Protein AF-A0A3D3AQX7-F1 (afdb_monomer)

Nearest PDB structures (foldseek):
  4p78-assembly1_B  TM=7.440E-01  e=4.561E-02  Yersinia pestis
  4ob4-assembly1_A  TM=7.312E-01  e=2.621E-01  Streptomyces coelicolor A3(2)
  6hu8-assembly1_A  TM=7.942E-01  e=5.456E-01  Streptococcus vestibularis F0396

Solvent-accessible surface area (backbone atoms only — not comparable to full-atom values): 10129 Å² total; per-residue (Å²): 42,50,42,46,28,42,57,46,77,55,93,86,46,35,35,36,35,36,75,62,41,89,89,44,59,45,56,23,89,79,57,38,68,70,52,28,52,52,40,48,41,50,47,51,43,51,58,72,67,61,60,97,44,96,83,70,70,75,67,72,65,71,93,72,76,96,50,77,51,55,43,80,41,68,44,54,56,37,44,41,47,10,49,50,54,46,46,57,35,53,80,67,73,46,52,68,61,55,50,13,52,75,61,68,45,95,46,55,65,73,40,53,32,47,58,32,42,95,62,33,73,79,48,74,68,52,50,52,42,46,36,73,78,34,76,82,62,61,72,57,55,34,70,53,68,76,95,53,69,72,58,55,53,52,56,44,50,52,48,55,52,50,52,54,52,53,54,52,52,55,56,61,66,72,75,116

Sequence (176 aa):
MHYHFRVYKDNDELWAECIELEGCQTQSQNNTFEDLYKNMKEVLNLYLNEPADSHIVFPKPDVISNDENIVEVEVEPKIAFAYLLRVFRLNRNLTQKEMAMKLGFKNLWSYQKLEKPEQSNPTLQTLSKINSVFPDFDIREIFQSSGKFNIQFMQFYDKILLKNFLGKKMKEFAHE

Secondary structure (DSSP, 8-state):
-EEEEEEEEETTEEEEEESSSTT-EEE-SSS-HHHHHHHHHHHHHHHHH--SSTT--PPPPP-----TTEEEEEPPHHHHHHHHHHHHHHHTT--HHHHHHHTT-SSHHHHHGGG-TTT----HHHHHHHHHH-TT--THHHHPPPTTHHHHHHHHHHHHHHHHHHHHHHHHHT--

Radius of gyration: 20.64 Å; Cα contacts (8 Å, |Δi|>4): 212; chains: 1; bounding box: 52×27×66 Å

Mean predicted aligned error: 8.4 Å

Foldseek 3Di:
DWWKWFWDDDPLWTWIATPQDPPLIDTAPVSDVVSRLVSSQVSVQVPLQDDPDLLDQTDDHDDDDPDLRMAIHAHQLLSVQLNLLSVVCVVVVHDLVRVCVQLVHPDSVVSVLCNRSVNNDDDPSSVVSSCVVCVVDDSVSSVDDPPCNPPSVVVSNVVVVVVVVVVVVVVVVVVD

Structure (mmCIF, N/CA/C/O backbone):
data_AF-A0A3D3AQX7-F1
#
_entry.id   AF-A0A3D3AQX7-F1
#
loop_
_atom_site.group_PDB
_atom_site.id
_atom_site.type_symbol
_atom_site.label_atom_id
_atom_site.label_alt_id
_atom_site.label_comp_id
_atom_site.label_asym_id
_atom_site.label_entity_id
_atom_site.label_seq_id
_atom_site.pdbx_PDB_ins_code
_atom_site.Cartn_x
_atom_site.Cartn_y
_atom_site.Cartn_z
_atom_site.occupancy
_atom_site.B_iso_or_equiv
_atom_site.auth_seq_id
_atom_site.auth_comp_id
_atom_site.auth_asym_id
_atom_site.auth_atom_id
_atom_site.pdbx_PDB_model_num
ATOM 1 N N . MET A 1 1 ? 2.257 -6.400 0.477 1.00 87.44 1 MET A N 1
ATOM 2 C CA . MET A 1 1 ? 1.315 -6.131 -0.632 1.00 87.44 1 MET A CA 1
ATOM 3 C C . MET A 1 1 ? 2.128 -5.676 -1.822 1.00 87.44 1 MET A C 1
ATOM 5 O O . MET A 1 1 ? 2.897 -4.735 -1.666 1.00 87.44 1 MET A O 1
ATOM 9 N N . HIS A 1 2 ? 1.990 -6.354 -2.959 1.00 88.94 2 HIS A N 1
ATOM 10 C CA . HIS A 1 2 ? 2.768 -6.079 -4.166 1.00 88.94 2 HIS A CA 1
ATOM 11 C C . HIS A 1 2 ? 1.816 -5.944 -5.343 1.00 88.94 2 HIS A C 1
ATOM 13 O O . HIS A 1 2 ? 0.990 -6.829 -5.525 1.00 88.94 2 HIS A O 1
ATOM 19 N N . TYR A 1 3 ? 1.920 -4.847 -6.085 1.00 92.00 3 TYR A N 1
ATOM 20 C CA . TYR A 1 3 ? 1.225 -4.671 -7.360 1.00 92.00 3 TYR A CA 1
ATOM 21 C C . TYR A 1 3 ? 2.159 -5.026 -8.504 1.00 92.00 3 TYR A C 1
ATOM 23 O O . TYR A 1 3 ? 3.381 -4.998 -8.342 1.00 92.00 3 TYR A O 1
ATOM 31 N N . HIS A 1 4 ? 1.592 -5.352 -9.656 1.00 92.31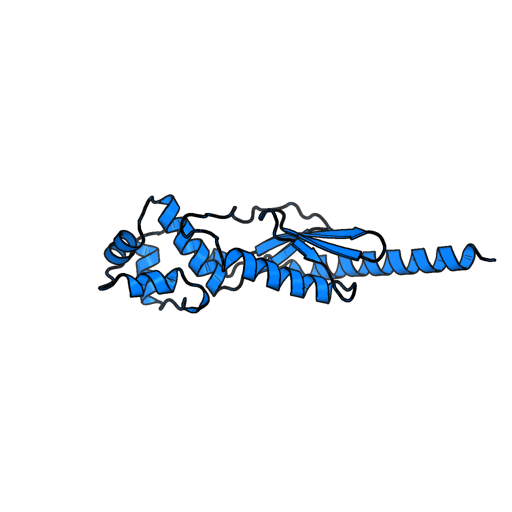 4 HIS A N 1
ATOM 32 C CA . HIS A 1 4 ? 2.369 -5.827 -10.782 1.00 92.31 4 HIS A CA 1
ATOM 33 C C . HIS A 1 4 ? 2.419 -4.759 -11.861 1.00 92.31 4 HIS A C 1
ATOM 35 O O . HIS A 1 4 ? 1.397 -4.265 -12.331 1.00 92.31 4 HIS A O 1
ATOM 41 N N . PHE A 1 5 ? 3.630 -4.418 -12.273 1.00 93.44 5 PHE A N 1
ATOM 42 C CA . PHE A 1 5 ? 3.867 -3.514 -13.380 1.00 93.44 5 PHE A CA 1
ATOM 43 C C . PHE A 1 5 ? 4.340 -4.302 -14.584 1.00 93.44 5 PHE A C 1
ATOM 45 O O . PHE A 1 5 ? 5.285 -5.086 -14.485 1.00 93.44 5 PHE A O 1
ATOM 52 N N . ARG A 1 6 ? 3.715 -4.070 -15.736 1.00 92.25 6 ARG A N 1
ATOM 53 C CA . ARG A 1 6 ? 4.264 -4.529 -17.007 1.00 92.25 6 ARG A CA 1
ATOM 54 C C . ARG A 1 6 ? 5.226 -3.477 -17.531 1.00 92.25 6 ARG A C 1
ATOM 56 O O . ARG A 1 6 ? 4.874 -2.304 -17.617 1.00 92.25 6 ARG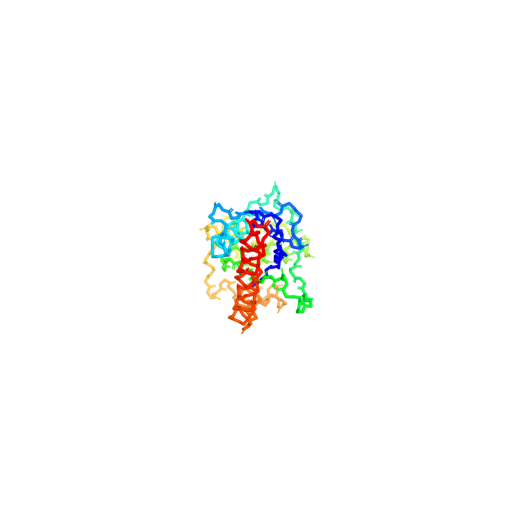 A O 1
ATOM 63 N N . VAL A 1 7 ? 6.428 -3.912 -17.884 1.00 92.62 7 VAL A N 1
ATOM 64 C CA . VAL A 1 7 ? 7.485 -3.048 -18.404 1.00 92.62 7 VAL A CA 1
ATOM 65 C C . VAL A 1 7 ? 7.543 -3.142 -19.920 1.00 92.62 7 VAL A C 1
ATOM 67 O O . VAL A 1 7 ? 7.534 -4.228 -20.501 1.00 92.62 7 VAL A O 1
ATOM 70 N N . TYR A 1 8 ? 7.669 -1.983 -20.551 1.00 91.69 8 TYR A N 1
ATOM 71 C CA . TYR A 1 8 ? 7.747 -1.817 -21.988 1.00 91.69 8 TYR A CA 1
ATOM 72 C C . TYR A 1 8 ? 9.024 -1.080 -22.370 1.00 91.69 8 TYR A C 1
ATOM 74 O O . TYR A 1 8 ? 9.461 -0.141 -21.703 1.00 91.69 8 TYR A O 1
ATOM 82 N N . LYS A 1 9 ? 9.612 -1.505 -23.488 1.00 87.44 9 LYS A N 1
ATOM 83 C CA . LYS A 1 9 ? 10.735 -0.829 -24.128 1.00 87.44 9 LYS A CA 1
ATOM 84 C C . LYS A 1 9 ? 10.338 -0.530 -25.567 1.00 87.44 9 LYS A C 1
ATOM 86 O O . LYS A 1 9 ? 10.274 -1.457 -26.373 1.00 87.44 9 LYS A O 1
ATOM 91 N N . ASP A 1 10 ? 10.068 0.737 -25.861 1.00 86.12 10 ASP A N 1
ATOM 92 C CA . ASP A 1 10 ? 9.773 1.211 -27.213 1.00 86.12 10 ASP A CA 1
ATOM 93 C C . ASP A 1 10 ? 10.837 2.231 -27.623 1.00 86.12 10 ASP A C 1
ATOM 95 O O . ASP A 1 10 ? 11.043 3.235 -26.947 1.00 86.12 10 ASP A O 1
ATOM 99 N N . ASN A 1 11 ? 11.573 1.944 -28.698 1.00 84.12 11 ASN A N 1
ATOM 100 C CA . ASN A 1 11 ? 12.744 2.720 -29.115 1.00 84.12 11 ASN A CA 1
ATOM 101 C C . ASN A 1 11 ? 13.703 3.009 -27.934 1.00 84.12 11 ASN A C 1
ATOM 103 O O . ASN A 1 11 ? 14.213 2.092 -27.280 1.00 84.12 11 ASN A O 1
ATOM 107 N N . ASP A 1 12 ? 13.928 4.293 -27.647 1.00 79.75 12 ASP A N 1
ATOM 108 C CA . ASP A 1 12 ? 14.752 4.795 -26.552 1.00 79.75 12 ASP A CA 1
ATOM 109 C C . ASP A 1 12 ? 13.946 5.124 -25.286 1.00 79.75 12 ASP A C 1
ATOM 111 O O . ASP A 1 12 ? 14.522 5.625 -24.329 1.00 79.75 12 ASP A O 1
ATOM 115 N N . GLU A 1 13 ? 12.669 4.754 -25.201 1.00 89.12 13 GLU A N 1
ATOM 116 C CA . GLU A 1 13 ? 11.813 5.002 -24.037 1.00 89.12 13 GLU A CA 1
ATOM 117 C C . GLU A 1 13 ? 11.562 3.713 -23.251 1.00 89.12 13 GLU A C 1
ATOM 119 O O . GLU A 1 13 ? 11.284 2.650 -23.809 1.00 89.12 13 GLU A O 1
ATOM 124 N N . LEU A 1 14 ? 11.711 3.801 -21.932 1.00 92.81 14 LEU A N 1
ATOM 125 C CA . LEU A 1 14 ? 11.476 2.710 -20.994 1.00 92.81 14 LEU A CA 1
ATOM 126 C C . LEU A 1 14 ? 10.355 3.144 -20.052 1.00 92.81 14 LEU A C 1
ATOM 128 O O . LEU A 1 14 ? 10.520 4.117 -19.317 1.00 92.81 14 LEU A O 1
ATOM 132 N N . TRP A 1 15 ? 9.231 2.437 -20.075 1.00 95.69 15 TRP A N 1
ATOM 133 C CA . TRP A 1 15 ? 8.038 2.804 -19.314 1.00 95.69 15 TRP A CA 1
ATOM 134 C C . TRP A 1 15 ? 7.319 1.580 -18.760 1.00 95.69 15 TRP A C 1
ATOM 136 O O . TRP A 1 15 ? 7.637 0.443 -19.113 1.00 95.69 15 TRP A O 1
ATOM 146 N N . ALA A 1 16 ? 6.396 1.807 -17.834 1.00 96.00 16 ALA A N 1
ATOM 147 C CA . ALA A 1 16 ? 5.634 0.750 -17.200 1.00 96.00 16 ALA A CA 1
ATOM 148 C C . ALA A 1 16 ? 4.232 1.212 -16.808 1.00 96.00 16 ALA A C 1
ATOM 150 O O . ALA A 1 16 ? 4.019 2.378 -16.474 1.00 96.00 16 ALA A O 1
ATOM 151 N N . GLU A 1 17 ? 3.299 0.268 -16.783 1.00 96.31 17 GLU A N 1
ATOM 152 C CA . GLU A 1 17 ? 1.940 0.467 -16.277 1.00 96.31 17 GLU A CA 1
ATOM 153 C C . GLU A 1 17 ? 1.588 -0.619 -15.261 1.00 96.31 17 GLU A C 1
ATOM 155 O O . GLU A 1 17 ? 2.003 -1.775 -15.401 1.00 96.31 17 GLU A O 1
ATOM 160 N N . CYS A 1 18 ? 0.831 -0.246 -14.233 1.00 94.81 18 CYS A N 1
ATOM 161 C CA . CYS A 1 18 ? 0.268 -1.189 -13.283 1.00 94.81 18 CYS A CA 1
ATOM 162 C C . CYS A 1 18 ? -0.863 -1.968 -13.955 1.00 94.81 18 CYS A C 1
ATOM 164 O O . CYS A 1 18 ? -1.772 -1.384 -14.541 1.00 94.81 18 CYS A O 1
ATOM 166 N N . ILE A 1 19 ? -0.818 -3.291 -13.841 1.00 92.88 19 ILE A N 1
ATOM 167 C CA . ILE A 1 19 ? -1.790 -4.188 -14.466 1.00 92.88 19 ILE A CA 1
ATOM 168 C C . ILE A 1 19 ? -3.158 -4.053 -13.793 1.00 92.88 19 ILE A C 1
ATOM 170 O O . ILE A 1 19 ? -4.188 -4.151 -14.457 1.00 92.88 19 ILE A O 1
ATOM 174 N N . GLU A 1 20 ? -3.176 -3.830 -12.480 1.00 92.31 20 GLU A N 1
ATOM 175 C CA . GLU A 1 20 ? -4.409 -3.799 -11.692 1.00 92.31 20 GLU A CA 1
ATOM 176 C C . GLU A 1 20 ? -4.992 -2.395 -11.508 1.00 92.31 20 GLU A C 1
ATOM 178 O O . GLU A 1 20 ? -6.163 -2.264 -11.151 1.00 92.31 20 GLU A O 1
ATOM 183 N N . LEU A 1 21 ? -4.197 -1.344 -11.725 1.00 92.25 21 LEU A N 1
ATOM 184 C CA . LEU A 1 21 ? -4.581 0.041 -11.449 1.00 92.25 21 LEU A CA 1
ATOM 185 C C . LEU A 1 21 ? -4.571 0.868 -12.736 1.00 92.25 21 LEU A C 1
ATOM 187 O O . LEU A 1 21 ? -3.536 1.391 -13.150 1.00 92.25 21 LEU A O 1
ATOM 191 N N . GLU A 1 22 ? -5.745 1.019 -13.351 1.00 90.81 22 GLU A N 1
ATOM 192 C CA . GLU A 1 22 ? -5.915 1.809 -14.574 1.00 90.81 22 GLU A CA 1
ATOM 193 C C . GLU A 1 22 ? -5.395 3.247 -14.394 1.00 90.81 22 GLU A C 1
ATOM 195 O O . GLU A 1 22 ? -5.747 3.954 -13.446 1.00 90.81 22 GLU A O 1
ATOM 200 N N . GLY A 1 23 ? -4.530 3.689 -15.309 1.00 91.94 23 GLY A N 1
ATOM 201 C CA . GLY A 1 23 ? -3.913 5.018 -15.267 1.00 91.94 23 GLY A CA 1
ATOM 202 C C . GLY A 1 23 ? -2.721 5.151 -14.310 1.00 91.94 23 GLY A C 1
ATOM 203 O O . GLY A 1 23 ? -2.094 6.210 -14.281 1.00 91.94 23 GLY A O 1
ATOM 204 N N . CYS A 1 24 ? -2.357 4.107 -13.559 1.00 95.06 24 CYS A N 1
ATOM 205 C CA . CYS A 1 24 ? -1.125 4.078 -12.774 1.00 95.06 24 CYS A CA 1
ATOM 206 C C . CYS A 1 24 ? 0.052 3.679 -13.680 1.00 95.06 24 CYS A C 1
ATOM 208 O O . CYS A 1 24 ? 0.387 2.505 -13.822 1.00 95.06 24 CYS A O 1
ATOM 210 N N . GLN A 1 25 ? 0.662 4.667 -14.332 1.00 97.00 25 GLN A N 1
ATOM 211 C CA . GLN A 1 25 ? 1.744 4.474 -15.299 1.00 97.00 25 GLN A CA 1
ATOM 212 C C . GLN A 1 25 ? 2.881 5.464 -15.072 1.00 97.00 25 GLN A C 1
ATOM 214 O O . GLN A 1 25 ? 2.685 6.549 -14.524 1.00 97.00 25 GLN A O 1
ATOM 219 N N . THR A 1 26 ? 4.080 5.094 -15.501 1.00 97.38 26 THR A N 1
ATOM 220 C CA . THR A 1 26 ? 5.271 5.926 -15.350 1.00 97.38 26 THR A CA 1
ATOM 221 C C . THR A 1 26 ? 6.339 5.572 -16.375 1.00 97.38 26 THR A C 1
ATOM 223 O O . THR A 1 26 ? 6.266 4.543 -17.043 1.00 97.38 26 THR A O 1
ATOM 226 N N . GLN A 1 27 ? 7.355 6.418 -16.489 1.00 96.00 27 GLN A N 1
ATOM 227 C CA . GLN A 1 27 ? 8.469 6.233 -17.409 1.00 96.00 27 GLN A CA 1
ATOM 228 C C . GLN A 1 27 ? 9.798 6.561 -16.742 1.00 96.00 27 GLN A C 1
ATOM 230 O O . GLN A 1 27 ? 9.856 7.328 -15.781 1.00 96.00 27 GLN A O 1
ATOM 235 N N . SER A 1 28 ? 10.878 5.993 -17.268 1.00 94.44 28 SER A N 1
ATOM 236 C CA . SER A 1 28 ? 12.229 6.357 -16.868 1.00 94.44 28 SER A CA 1
ATOM 237 C C . SER A 1 28 ? 12.656 7.657 -17.543 1.00 94.44 28 SER A C 1
ATOM 239 O O . SER A 1 28 ? 12.553 7.800 -18.758 1.00 94.44 28 SER A O 1
ATOM 241 N N . GLN A 1 29 ? 13.207 8.579 -16.761 1.00 91.06 29 GLN A N 1
ATOM 242 C CA . GLN A 1 29 ? 13.838 9.806 -17.251 1.00 91.06 29 GLN A CA 1
ATOM 243 C C . GLN A 1 29 ? 15.255 9.540 -17.766 1.00 91.06 29 GLN A C 1
ATOM 245 O O . GLN A 1 29 ? 15.713 10.172 -18.714 1.00 91.06 29 GLN A O 1
ATOM 250 N N . ASN A 1 30 ? 15.943 8.581 -17.146 1.00 89.06 30 ASN A N 1
ATOM 251 C CA . ASN A 1 30 ? 17.333 8.241 -17.453 1.00 89.06 30 ASN A CA 1
ATOM 252 C C . ASN A 1 30 ? 17.463 7.028 -18.386 1.00 89.06 30 ASN A C 1
ATOM 254 O O . ASN A 1 30 ? 18.572 6.572 -18.664 1.00 89.06 30 ASN A O 1
ATOM 258 N N . ASN A 1 31 ? 16.333 6.491 -18.854 1.00 85.38 31 ASN A N 1
ATOM 259 C CA . ASN A 1 31 ? 16.242 5.263 -19.637 1.00 85.38 31 ASN A CA 1
ATOM 260 C C . ASN A 1 31 ? 16.916 4.052 -18.959 1.00 85.38 31 ASN A C 1
ATOM 262 O O . ASN A 1 31 ? 17.502 3.194 -19.625 1.00 85.38 31 ASN A O 1
ATOM 266 N N . THR A 1 32 ? 16.860 3.990 -17.625 1.00 87.56 32 THR A N 1
ATOM 267 C CA . THR A 1 32 ? 17.404 2.886 -16.827 1.00 87.56 32 THR A CA 1
ATOM 268 C C . THR A 1 32 ? 16.301 2.196 -16.040 1.00 87.56 32 THR A C 1
ATOM 270 O O . THR A 1 32 ? 15.326 2.807 -15.607 1.00 87.56 32 THR A O 1
ATOM 273 N N . PHE A 1 33 ? 16.457 0.891 -15.831 1.00 87.50 33 PHE A N 1
ATOM 274 C CA . PHE A 1 33 ? 15.484 0.126 -15.059 1.00 87.50 33 PHE A CA 1
ATOM 275 C C . PHE A 1 33 ? 15.438 0.554 -13.586 1.00 87.50 33 PHE A C 1
ATOM 277 O O . PHE A 1 33 ? 14.369 0.561 -12.990 1.00 87.50 33 PHE A O 1
ATOM 284 N N . GLU A 1 34 ? 16.574 0.926 -12.988 1.00 90.00 34 GLU A N 1
ATOM 285 C CA . GLU A 1 34 ? 16.608 1.396 -11.597 1.00 90.00 34 GLU A CA 1
ATOM 286 C C . GLU A 1 34 ? 15.768 2.667 -11.412 1.00 90.00 34 GLU A C 1
ATOM 288 O O . GLU A 1 34 ? 15.001 2.774 -10.456 1.00 90.00 34 GLU A O 1
ATOM 293 N N . ASP A 1 35 ? 15.897 3.608 -12.346 1.00 92.81 35 ASP A N 1
ATOM 294 C CA . ASP A 1 35 ? 15.108 4.835 -12.391 1.00 92.81 35 ASP A CA 1
ATOM 295 C C . ASP A 1 35 ? 13.624 4.527 -12.625 1.00 92.81 35 ASP A C 1
ATOM 297 O O . ASP A 1 35 ? 12.780 4.980 -11.856 1.00 92.81 35 ASP A O 1
ATOM 301 N N . LEU A 1 36 ? 13.308 3.652 -13.590 1.00 94.31 36 LEU A N 1
ATOM 302 C CA . LEU A 1 36 ? 11.938 3.181 -13.798 1.00 94.31 36 LEU A CA 1
ATOM 303 C C . LEU A 1 36 ? 11.353 2.570 -12.518 1.00 94.31 36 LEU A C 1
ATOM 305 O O . LEU A 1 36 ? 10.226 2.878 -12.155 1.00 94.31 36 LEU A O 1
ATOM 309 N N . TYR A 1 37 ? 12.105 1.721 -11.816 1.00 94.00 37 TYR A N 1
ATOM 310 C CA . TYR A 1 37 ? 11.631 1.047 -10.611 1.00 94.00 37 TYR A CA 1
ATOM 311 C C . TYR A 1 37 ? 11.366 2.009 -9.453 1.00 94.00 37 TYR A C 1
ATOM 313 O O . TYR A 1 37 ? 10.359 1.865 -8.755 1.00 94.00 37 TYR A O 1
ATOM 321 N N . LYS A 1 38 ? 12.221 3.022 -9.270 1.00 95.12 38 LYS A N 1
ATOM 322 C CA . LYS A 1 38 ? 11.952 4.117 -8.326 1.00 95.12 38 LYS A CA 1
ATOM 323 C C . LYS A 1 38 ? 10.655 4.833 -8.692 1.00 95.12 38 LYS A C 1
ATOM 325 O O . LYS A 1 38 ? 9.780 4.962 -7.840 1.00 95.12 38 LYS A O 1
ATOM 330 N N . ASN A 1 39 ? 10.477 5.171 -9.965 1.00 97.00 39 ASN A N 1
ATOM 331 C CA . ASN A 1 39 ? 9.276 5.859 -10.427 1.00 97.00 39 ASN A CA 1
ATOM 332 C C . ASN A 1 39 ? 8.017 4.979 -10.301 1.00 97.00 39 ASN A C 1
ATOM 334 O O . ASN A 1 39 ? 6.948 5.495 -9.985 1.00 97.00 39 ASN A O 1
ATOM 338 N N . MET A 1 40 ? 8.127 3.656 -10.494 1.00 96.75 40 MET A N 1
ATOM 339 C CA . MET A 1 40 ? 7.029 2.700 -10.277 1.00 96.75 40 MET A CA 1
ATOM 340 C C . MET A 1 40 ? 6.600 2.679 -8.809 1.00 96.75 40 MET A C 1
ATOM 342 O O . MET A 1 40 ? 5.408 2.726 -8.513 1.00 96.75 40 MET A O 1
ATOM 346 N N . LYS A 1 41 ? 7.562 2.668 -7.877 1.00 96.44 41 LYS A N 1
ATOM 347 C CA . LYS A 1 41 ? 7.270 2.790 -6.442 1.00 96.44 41 LYS A CA 1
ATOM 348 C C . LYS A 1 41 ? 6.579 4.108 -6.118 1.00 96.44 41 LYS A C 1
ATOM 350 O O . LYS A 1 41 ? 5.592 4.103 -5.386 1.00 96.44 41 LYS A O 1
ATOM 355 N N . GLU A 1 42 ? 7.089 5.219 -6.634 1.00 95.94 42 GLU A N 1
ATOM 356 C CA . GLU A 1 42 ? 6.527 6.543 -6.365 1.00 95.94 42 GLU A CA 1
ATOM 357 C C . GLU A 1 42 ? 5.092 6.659 -6.882 1.00 95.94 42 GLU A C 1
ATOM 359 O O . GLU A 1 42 ? 4.197 7.000 -6.108 1.00 95.94 42 GLU A O 1
ATOM 364 N N . VAL A 1 43 ? 4.844 6.302 -8.148 1.00 96.44 43 VAL A N 1
ATOM 365 C CA . VAL A 1 43 ? 3.499 6.398 -8.734 1.00 96.44 43 VAL A CA 1
ATOM 366 C C . VAL A 1 43 ? 2.518 5.441 -8.060 1.00 96.44 43 VAL A C 1
ATOM 368 O O . VAL A 1 43 ? 1.386 5.838 -7.800 1.00 96.44 43 VAL A O 1
ATOM 371 N N . LEU A 1 44 ? 2.940 4.220 -7.707 1.00 95.62 44 LEU A N 1
ATOM 372 C CA . LEU A 1 44 ? 2.088 3.253 -7.012 1.00 95.62 44 LEU A CA 1
ATOM 373 C C . LEU A 1 44 ? 1.640 3.789 -5.651 1.00 95.62 44 LEU A C 1
ATOM 375 O O . LEU A 1 44 ? 0.455 3.758 -5.317 1.00 95.62 44 LEU A O 1
ATOM 379 N N . ASN A 1 45 ? 2.592 4.280 -4.858 1.00 94.81 45 ASN A N 1
ATOM 380 C CA . ASN A 1 45 ? 2.293 4.779 -3.523 1.00 94.81 45 ASN A CA 1
ATOM 381 C C . ASN A 1 45 ? 1.467 6.067 -3.586 1.00 94.81 45 ASN A C 1
ATOM 383 O O . ASN A 1 45 ? 0.506 6.183 -2.833 1.00 94.81 45 ASN A O 1
ATOM 387 N N . LEU A 1 46 ? 1.755 6.978 -4.521 1.00 93.50 46 LEU A N 1
ATOM 388 C CA . LEU A 1 46 ? 0.940 8.176 -4.738 1.00 93.50 46 LEU A CA 1
ATOM 389 C C . LEU A 1 46 ? -0.506 7.815 -5.112 1.00 93.50 46 LEU A C 1
ATOM 391 O O . LEU A 1 46 ? -1.446 8.296 -4.480 1.00 93.50 46 LEU A O 1
ATOM 395 N N . TYR A 1 47 ? -0.676 6.915 -6.082 1.00 92.25 47 TYR A N 1
ATOM 396 C CA . TYR A 1 47 ? -1.984 6.487 -6.582 1.00 92.25 47 TYR A CA 1
ATOM 397 C C . TYR A 1 47 ? -2.851 5.870 -5.473 1.00 92.25 47 TYR A C 1
ATOM 399 O O . TYR A 1 47 ? -4.034 6.179 -5.346 1.00 92.25 47 TYR A O 1
ATOM 407 N N . LEU A 1 48 ? -2.263 5.016 -4.629 1.00 90.56 48 LEU A N 1
ATOM 408 C CA . LEU A 1 48 ? -2.974 4.376 -3.517 1.00 90.56 48 LEU A CA 1
ATOM 409 C C . LEU A 1 48 ? -3.209 5.315 -2.322 1.00 90.56 48 LEU A C 1
ATOM 411 O O . LEU A 1 48 ? -4.156 5.105 -1.555 1.00 90.56 48 LEU A O 1
ATOM 415 N N . ASN A 1 49 ? -2.352 6.323 -2.139 1.00 88.00 49 ASN A N 1
ATOM 416 C CA . ASN A 1 49 ? -2.456 7.283 -1.043 1.00 88.00 49 ASN A CA 1
ATOM 417 C C . ASN A 1 49 ? -3.595 8.294 -1.250 1.00 88.00 49 ASN A C 1
ATOM 419 O O . ASN A 1 49 ? -4.260 8.670 -0.283 1.00 88.00 49 ASN A O 1
ATOM 423 N N . GLU A 1 50 ? -3.857 8.689 -2.499 1.00 74.12 50 GLU A N 1
ATOM 424 C CA . GLU A 1 50 ? -4.799 9.758 -2.857 1.00 74.12 50 GLU A CA 1
ATOM 425 C C . GLU A 1 50 ? -6.018 9.247 -3.652 1.00 74.12 50 GLU A C 1
ATOM 427 O O . GLU A 1 50 ? -6.193 9.583 -4.825 1.00 74.12 50 GLU A O 1
ATOM 432 N N . PRO A 1 51 ? -6.924 8.450 -3.057 1.00 70.62 51 PRO A N 1
ATOM 433 C CA . PRO A 1 51 ? -8.166 8.116 -3.740 1.00 70.62 51 PRO A CA 1
ATOM 434 C C . PRO A 1 51 ? -9.043 9.369 -3.882 1.00 70.62 51 PRO A C 1
ATOM 436 O O . PRO A 1 51 ? -9.200 10.141 -2.934 1.00 70.62 51 PRO A O 1
ATOM 439 N N . ALA A 1 52 ? -9.691 9.529 -5.037 1.00 67.81 52 ALA A N 1
ATOM 440 C CA . ALA A 1 52 ? -10.608 10.645 -5.286 1.00 67.81 52 ALA A CA 1
ATOM 441 C C . ALA A 1 52 ? -11.809 10.684 -4.312 1.00 67.81 52 ALA A C 1
ATOM 443 O O . ALA A 1 52 ? -12.353 11.754 -4.044 1.00 67.81 52 ALA A O 1
ATOM 444 N N . ASP A 1 53 ? -12.204 9.533 -3.753 1.00 73.75 53 ASP A N 1
ATOM 445 C CA . ASP A 1 53 ? -13.208 9.412 -2.692 1.00 73.75 53 ASP A CA 1
ATOM 446 C C . ASP A 1 53 ? -12.838 8.268 -1.725 1.00 73.75 53 ASP A C 1
ATOM 448 O O . ASP A 1 53 ? -12.346 7.210 -2.114 1.00 73.75 53 ASP A O 1
ATOM 452 N N . SER A 1 54 ? -13.148 8.460 -0.444 1.00 69.38 54 SER A N 1
ATOM 453 C CA . SER A 1 54 ? -13.161 7.452 0.623 1.00 69.38 54 SER A CA 1
ATOM 454 C C . SER A 1 54 ? -13.975 6.171 0.359 1.00 69.38 54 SER A C 1
ATOM 456 O O . SER A 1 54 ? -13.811 5.207 1.114 1.00 69.38 54 SER A O 1
ATOM 458 N N . HIS A 1 55 ? -14.848 6.156 -0.653 1.00 74.50 55 HIS A N 1
ATOM 459 C CA . HIS A 1 55 ? -15.619 4.987 -1.097 1.00 74.50 55 HIS A CA 1
ATOM 460 C C . HIS A 1 55 ? -14.918 4.165 -2.186 1.00 74.50 55 HIS A C 1
ATOM 462 O O . HIS A 1 55 ? -15.382 3.071 -2.505 1.00 74.50 55 HIS A O 1
ATOM 468 N N . ILE A 1 56 ? -13.817 4.663 -2.755 1.00 76.94 56 ILE A N 1
ATOM 469 C CA . ILE A 1 56 ? -13.082 3.945 -3.796 1.00 76.94 56 ILE A CA 1
ATOM 470 C C . ILE A 1 56 ? -12.344 2.760 -3.171 1.00 76.94 56 ILE A C 1
ATOM 472 O O . ILE A 1 56 ? -11.569 2.903 -2.219 1.00 76.94 56 ILE A O 1
ATOM 476 N N . VAL A 1 57 ? -12.593 1.585 -3.742 1.00 79.25 57 VAL A N 1
ATOM 477 C CA . VAL A 1 57 ? -11.845 0.354 -3.500 1.00 79.25 57 VAL A CA 1
ATOM 478 C C . VAL A 1 57 ? -11.120 0.032 -4.793 1.00 79.25 57 VAL A C 1
ATOM 480 O O . VAL A 1 57 ? -11.756 -0.130 -5.832 1.00 79.25 57 VAL A O 1
ATOM 483 N N . PHE A 1 58 ? -9.796 -0.029 -4.730 1.00 83.69 58 PHE A N 1
ATOM 484 C CA . PHE A 1 58 ? -9.000 -0.439 -5.872 1.00 83.69 58 PHE A CA 1
ATOM 485 C C . PHE A 1 58 ? -9.065 -1.969 -6.037 1.00 83.69 58 PHE A C 1
ATOM 487 O O . PHE A 1 58 ? -9.357 -2.701 -5.083 1.00 83.69 58 PHE A O 1
ATOM 494 N N . PRO A 1 59 ? -8.807 -2.501 -7.235 1.00 84.56 59 PRO A N 1
ATOM 495 C CA . PRO A 1 59 ? -8.575 -3.929 -7.387 1.00 84.56 59 PRO A CA 1
ATOM 496 C C . PRO A 1 59 ? -7.422 -4.370 -6.477 1.00 84.56 59 PRO A C 1
ATOM 498 O O . PRO A 1 59 ? -6.406 -3.684 -6.374 1.00 84.56 59 PRO A O 1
ATOM 501 N N . LYS A 1 60 ? -7.587 -5.489 -5.762 1.00 82.19 60 LYS A N 1
ATOM 502 C CA . LYS A 1 60 ? -6.452 -6.103 -5.062 1.00 82.19 60 LYS A CA 1
ATOM 503 C C . LYS A 1 60 ? -5.484 -6.668 -6.112 1.00 82.19 60 LYS A C 1
ATOM 505 O O . LYS A 1 60 ? -5.951 -7.105 -7.160 1.00 82.19 60 LYS A O 1
ATOM 510 N N . PRO A 1 61 ? -4.174 -6.699 -5.824 1.00 82.69 61 PRO A N 1
ATOM 511 C CA . PRO A 1 61 ? -3.237 -7.374 -6.701 1.00 82.69 61 PRO A CA 1
ATOM 512 C C . PRO A 1 61 ? -3.574 -8.863 -6.767 1.00 82.69 61 PRO A C 1
ATOM 514 O O . PRO A 1 61 ? -3.721 -9.520 -5.730 1.00 82.69 61 PRO A O 1
ATOM 517 N N . ASP A 1 62 ? -3.710 -9.373 -7.985 1.00 78.44 62 ASP A N 1
ATOM 518 C CA . ASP A 1 62 ? -3.978 -10.783 -8.245 1.00 78.44 62 ASP A CA 1
ATOM 519 C C . ASP A 1 62 ? -2.671 -11.570 -8.377 1.00 78.44 62 ASP A C 1
ATOM 521 O O . ASP A 1 62 ? -1.595 -11.014 -8.586 1.00 78.44 62 ASP A O 1
ATOM 525 N N . VAL A 1 63 ? -2.742 -12.898 -8.257 1.00 66.50 63 VAL A N 1
ATOM 526 C CA . VAL A 1 63 ? -1.578 -13.755 -8.518 1.00 66.50 63 VAL A CA 1
ATOM 527 C C . VAL A 1 63 ? -1.339 -13.791 -10.022 1.00 66.50 63 VAL A C 1
ATOM 529 O O . VAL A 1 63 ? -2.048 -14.488 -10.750 1.00 66.50 63 VAL A O 1
ATOM 532 N N . ILE A 1 64 ? -0.331 -13.061 -10.491 1.00 65.06 64 ILE A N 1
ATOM 533 C CA . ILE A 1 64 ? 0.012 -13.043 -11.912 1.00 65.06 64 ILE A CA 1
ATOM 534 C C . ILE A 1 64 ? 1.021 -14.153 -12.234 1.00 65.06 64 ILE A C 1
ATOM 536 O O . ILE A 1 64 ? 1.883 -14.518 -11.432 1.00 65.06 64 ILE A O 1
ATOM 540 N N . SER A 1 65 ? 0.880 -14.739 -13.427 1.00 56.84 65 SER A N 1
ATOM 541 C CA . SER A 1 65 ? 1.837 -15.691 -13.995 1.00 56.84 65 SER A CA 1
ATOM 542 C C . SER A 1 65 ? 3.254 -15.108 -14.015 1.00 56.84 65 SER A C 1
ATOM 544 O O . SER A 1 65 ? 3.408 -13.902 -14.183 1.00 56.84 65 SER A O 1
ATOM 546 N N . ASN A 1 66 ? 4.281 -15.962 -13.913 1.00 64.44 66 ASN A N 1
ATOM 547 C CA . ASN A 1 66 ? 5.699 -15.577 -14.013 1.00 64.44 66 ASN A CA 1
ATOM 548 C C . ASN A 1 66 ? 6.067 -15.098 -15.442 1.00 64.44 66 ASN A C 1
ATOM 550 O O . ASN A 1 66 ? 6.849 -15.750 -16.133 1.00 64.44 66 ASN A O 1
ATOM 554 N N . ASP A 1 67 ? 5.473 -14.003 -15.907 1.00 76.38 67 ASP A N 1
ATOM 555 C CA . ASP A 1 67 ? 5.873 -13.316 -17.131 1.00 76.38 67 ASP A CA 1
ATOM 556 C C . ASP A 1 67 ? 7.190 -12.571 -16.867 1.00 76.38 67 ASP A C 1
ATOM 558 O O . ASP A 1 67 ? 7.416 -11.991 -15.801 1.00 76.38 67 ASP A O 1
ATOM 562 N N . GLU A 1 68 ? 8.085 -12.619 -17.843 1.00 73.94 68 GLU A N 1
ATOM 563 C CA . GLU A 1 68 ? 9.412 -12.020 -17.767 1.00 73.94 68 GLU A CA 1
ATOM 564 C C . GLU A 1 68 ? 9.402 -10.489 -17.822 1.00 73.94 68 GLU A C 1
ATOM 566 O O . GLU A 1 68 ? 10.359 -9.867 -17.368 1.00 73.94 68 GLU A O 1
ATOM 571 N N . ASN A 1 69 ? 8.327 -9.880 -18.334 1.00 85.06 69 ASN A N 1
ATOM 572 C CA . ASN A 1 69 ? 8.186 -8.422 -18.413 1.00 85.06 69 ASN A CA 1
ATOM 573 C C . ASN A 1 69 ? 7.348 -7.842 -17.266 1.00 85.06 69 ASN A C 1
ATOM 575 O O . ASN A 1 69 ? 6.963 -6.673 -17.320 1.00 85.06 69 ASN A O 1
ATOM 579 N N . ILE A 1 70 ? 7.027 -8.653 -16.257 1.00 88.38 70 ILE A N 1
ATOM 580 C CA . ILE A 1 70 ? 6.248 -8.230 -15.097 1.00 88.38 70 ILE A CA 1
ATOM 581 C C . ILE A 1 70 ? 7.163 -8.074 -13.891 1.00 88.38 70 ILE A C 1
ATOM 583 O O . ILE A 1 70 ? 7.933 -8.969 -13.543 1.00 88.38 70 ILE A O 1
ATOM 587 N N . VAL A 1 71 ? 7.049 -6.919 -13.247 1.00 88.44 71 VAL A N 1
ATOM 588 C CA . VAL A 1 71 ? 7.805 -6.537 -12.061 1.00 88.44 71 VAL A CA 1
ATOM 589 C C . VAL A 1 71 ? 6.832 -6.344 -10.913 1.00 88.44 71 VAL A C 1
ATOM 591 O O . VAL A 1 71 ? 5.888 -5.565 -11.008 1.00 88.44 71 VAL A O 1
ATOM 594 N N . GLU A 1 72 ? 7.071 -7.043 -9.812 1.00 89.19 72 GLU A N 1
ATOM 595 C CA . GLU A 1 72 ? 6.351 -6.801 -8.566 1.00 89.19 72 GLU A CA 1
ATOM 596 C C . GLU A 1 72 ? 6.889 -5.538 -7.896 1.00 89.19 72 GLU A C 1
ATOM 598 O O . GLU A 1 72 ? 8.097 -5.366 -7.774 1.00 89.19 72 GLU A O 1
ATOM 603 N N . VAL A 1 73 ? 6.007 -4.657 -7.438 1.00 91.19 73 VAL A N 1
ATOM 604 C CA . VAL A 1 73 ? 6.364 -3.400 -6.777 1.00 91.19 73 VAL A CA 1
ATOM 605 C C . VAL A 1 73 ? 5.659 -3.349 -5.430 1.00 91.19 73 VAL A C 1
ATOM 607 O O . VAL A 1 73 ? 4.437 -3.483 -5.340 1.00 91.19 73 VAL A O 1
ATOM 610 N N . GLU A 1 74 ? 6.438 -3.190 -4.363 1.00 91.50 74 GLU A N 1
ATOM 611 C CA . GLU A 1 74 ? 5.911 -3.152 -2.999 1.00 91.50 74 GLU A CA 1
ATOM 612 C C . GLU A 1 74 ? 5.167 -1.840 -2.704 1.00 91.50 74 GLU A C 1
ATOM 614 O O . GLU A 1 74 ? 5.614 -0.747 -3.063 1.00 91.50 74 GLU A O 1
ATOM 619 N N . VAL A 1 75 ? 4.049 -1.956 -1.989 1.00 92.94 75 VAL A N 1
ATOM 620 C CA . VAL A 1 75 ? 3.339 -0.813 -1.399 1.00 92.94 75 VAL A CA 1
ATOM 621 C C . VAL A 1 75 ? 3.925 -0.518 -0.024 1.00 92.94 75 VAL A C 1
ATOM 623 O O . VAL A 1 75 ? 4.165 -1.439 0.762 1.00 92.94 75 VAL A O 1
ATOM 626 N N . GLU A 1 76 ? 4.094 0.760 0.317 1.00 93.25 76 GLU A N 1
ATOM 627 C CA . GLU A 1 76 ? 4.536 1.149 1.651 1.00 93.25 76 GLU A CA 1
ATOM 628 C C . GLU A 1 76 ? 3.589 0.597 2.732 1.00 93.25 76 GLU A C 1
ATOM 630 O O . GLU A 1 76 ? 2.364 0.734 2.619 1.00 93.25 76 GLU A O 1
ATOM 635 N N . PRO A 1 77 ? 4.110 0.033 3.839 1.00 93.06 77 PRO A N 1
ATOM 636 C CA . PRO A 1 77 ? 3.280 -0.645 4.832 1.00 93.06 77 PRO A CA 1
ATOM 637 C C . PRO A 1 77 ? 2.142 0.199 5.411 1.00 93.06 77 PRO A C 1
ATOM 639 O O . PRO A 1 77 ? 1.064 -0.326 5.690 1.00 93.06 77 PRO A O 1
ATOM 642 N N . LYS A 1 78 ? 2.356 1.509 5.589 1.00 9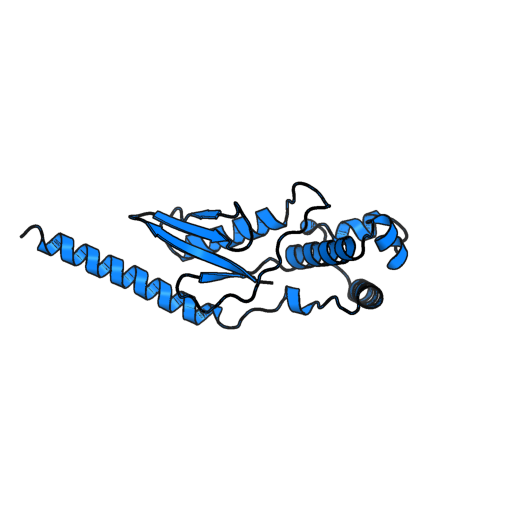3.56 78 LYS A N 1
ATOM 643 C CA . LYS A 1 78 ? 1.325 2.419 6.110 1.00 93.56 78 LYS A CA 1
ATOM 644 C C . LYS A 1 78 ? 0.180 2.618 5.120 1.00 93.56 78 LYS A C 1
ATOM 646 O O . LYS A 1 78 ? -0.979 2.614 5.537 1.00 93.56 78 LYS A O 1
ATOM 651 N N . ILE A 1 79 ? 0.506 2.749 3.832 1.00 93.38 79 ILE A N 1
ATOM 652 C CA . ILE A 1 79 ? -0.469 2.859 2.743 1.00 93.38 79 ILE A CA 1
ATOM 653 C C . ILE A 1 79 ? -1.235 1.544 2.626 1.00 93.38 79 ILE A C 1
ATOM 655 O O . ILE A 1 79 ? -2.461 1.547 2.721 1.00 93.38 79 ILE A O 1
ATOM 659 N N . ALA A 1 80 ? -0.527 0.414 2.550 1.00 92.88 80 ALA A N 1
ATOM 660 C CA . ALA A 1 80 ? -1.134 -0.912 2.476 1.00 92.88 80 ALA A CA 1
ATOM 661 C C . ALA A 1 80 ? -2.071 -1.196 3.664 1.00 92.88 80 ALA A C 1
ATOM 663 O O . ALA A 1 80 ? -3.187 -1.674 3.466 1.00 92.88 80 ALA A O 1
ATOM 664 N N . PHE A 1 81 ? -1.663 -0.867 4.895 1.00 94.44 81 PHE A N 1
ATOM 665 C CA . PHE A 1 81 ? -2.507 -1.034 6.081 1.00 94.44 81 PHE A CA 1
ATOM 666 C C . PHE A 1 81 ? -3.783 -0.189 6.005 1.00 94.44 81 PHE A C 1
ATOM 668 O O . PHE A 1 81 ? -4.882 -0.713 6.197 1.00 94.44 81 PHE A O 1
ATOM 675 N N . ALA A 1 82 ? -3.642 1.114 5.748 1.00 93.12 82 ALA A N 1
ATOM 676 C CA . ALA A 1 82 ? -4.769 2.043 5.712 1.00 93.12 82 ALA A CA 1
ATOM 677 C C . ALA A 1 82 ? -5.763 1.668 4.607 1.00 93.12 82 ALA A C 1
ATOM 679 O O . ALA A 1 82 ? -6.976 1.681 4.827 1.00 93.12 82 ALA A O 1
ATOM 680 N N . TYR A 1 83 ? -5.233 1.276 3.449 1.00 91.31 83 TYR A N 1
ATOM 681 C CA . TYR A 1 83 ? -5.996 0.771 2.324 1.00 91.31 83 TYR A CA 1
ATOM 682 C C .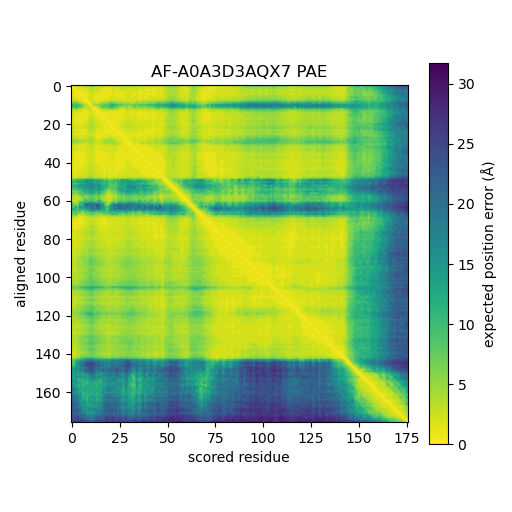 TYR A 1 83 ? -6.759 -0.510 2.681 1.00 91.31 83 TYR A C 1
ATOM 684 O O . TYR A 1 83 ? -7.984 -0.535 2.574 1.00 91.31 83 TYR A O 1
ATOM 692 N N . LEU A 1 84 ? -6.080 -1.549 3.182 1.00 91.75 84 LEU A N 1
ATOM 693 C CA . LEU A 1 84 ? -6.736 -2.804 3.562 1.00 91.75 84 LEU A CA 1
ATOM 694 C C . LEU A 1 84 ? -7.829 -2.574 4.603 1.00 91.75 84 LEU A C 1
ATOM 696 O O . LEU A 1 84 ? -8.938 -3.076 4.447 1.00 91.75 84 LEU A O 1
ATOM 700 N N . LEU A 1 85 ? -7.561 -1.776 5.638 1.00 94.12 85 LEU A N 1
ATOM 701 C CA . LEU A 1 85 ? -8.563 -1.484 6.661 1.00 94.12 85 LEU A CA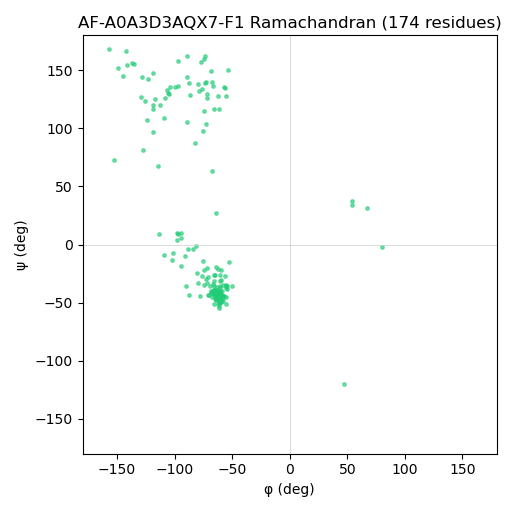 1
ATOM 702 C C . LEU A 1 85 ? -9.814 -0.826 6.057 1.00 94.12 85 LEU A C 1
ATOM 704 O O . LEU A 1 85 ? -10.932 -1.186 6.436 1.00 94.12 85 LEU A O 1
ATOM 708 N N . ARG A 1 86 ? -9.627 0.081 5.090 1.00 92.38 86 ARG A N 1
ATOM 709 C CA . ARG A 1 86 ? -10.716 0.714 4.339 1.00 92.38 86 ARG A CA 1
ATOM 710 C C . ARG A 1 86 ? -11.504 -0.296 3.514 1.00 92.38 86 ARG A C 1
ATOM 712 O O . ARG A 1 86 ? -12.730 -0.296 3.596 1.00 92.38 86 ARG A O 1
ATOM 719 N N . VAL A 1 87 ? -10.829 -1.179 2.777 1.00 90.69 87 VAL A N 1
ATOM 720 C CA . VAL A 1 87 ? -11.479 -2.241 1.990 1.00 90.69 87 VAL A CA 1
ATOM 721 C C . VAL A 1 87 ? -12.334 -3.134 2.884 1.00 90.69 87 VAL A C 1
ATOM 723 O O . VAL A 1 87 ? -13.507 -3.352 2.598 1.00 90.69 87 VAL A O 1
ATOM 726 N N . PHE A 1 88 ? -11.791 -3.601 4.010 1.00 93.38 88 PHE A N 1
ATOM 727 C CA . PHE A 1 88 ? -12.543 -4.421 4.963 1.00 93.38 88 PHE A CA 1
ATOM 728 C C . PHE A 1 88 ? -13.752 -3.678 5.532 1.00 93.38 88 PHE A C 1
ATOM 730 O O . PHE A 1 88 ? -14.838 -4.252 5.635 1.00 93.38 88 PHE A O 1
ATOM 737 N N . ARG A 1 89 ? -13.595 -2.391 5.866 1.00 94.62 89 ARG A N 1
ATOM 738 C CA . ARG A 1 89 ? -14.707 -1.563 6.339 1.00 94.62 89 ARG A CA 1
ATOM 739 C C . ARG A 1 89 ? -15.811 -1.457 5.278 1.00 94.62 89 ARG A C 1
ATOM 741 O O . ARG A 1 89 ? -16.978 -1.686 5.602 1.00 94.62 89 ARG A O 1
ATOM 748 N N . LEU A 1 90 ? -15.456 -1.115 4.041 1.00 92.44 90 LEU A N 1
ATOM 749 C CA . LEU A 1 90 ? -16.407 -0.921 2.943 1.00 92.44 90 LEU A CA 1
ATOM 750 C C . LEU A 1 90 ? -17.092 -2.231 2.538 1.00 92.44 90 LEU A C 1
ATOM 752 O O . LEU A 1 90 ? -18.311 -2.252 2.410 1.00 92.44 90 LEU A O 1
ATOM 756 N N . ASN A 1 91 ? -16.360 -3.346 2.473 1.00 91.62 91 ASN A N 1
ATOM 757 C CA . ASN A 1 91 ? -16.920 -4.670 2.168 1.00 91.62 91 ASN A CA 1
ATOM 758 C C . ASN A 1 91 ? -17.935 -5.154 3.215 1.00 91.62 91 ASN A C 1
ATOM 760 O O . ASN A 1 91 ? -18.763 -6.019 2.936 1.00 91.62 91 ASN A O 1
ATOM 764 N N . ARG A 1 92 ? -17.885 -4.608 4.435 1.00 92.62 92 ARG A N 1
ATOM 765 C CA . ARG A 1 92 ? -18.864 -4.870 5.501 1.00 92.62 92 ARG A CA 1
ATOM 766 C C . ARG A 1 92 ? -19.953 -3.795 5.587 1.00 92.62 92 ARG A C 1
ATOM 768 O O . ARG A 1 92 ? -20.736 -3.824 6.533 1.00 92.62 92 ARG A O 1
ATOM 775 N N . ASN A 1 93 ? -20.011 -2.874 4.622 1.00 93.69 93 ASN A N 1
ATOM 776 C CA . ASN A 1 93 ? -20.939 -1.742 4.567 1.00 93.69 93 ASN A CA 1
ATOM 777 C C . ASN A 1 93 ? -20.911 -0.871 5.833 1.00 93.69 93 ASN A C 1
ATOM 779 O O . ASN A 1 93 ? -21.946 -0.400 6.296 1.00 93.69 93 ASN A O 1
ATOM 783 N N . LEU A 1 94 ? -19.727 -0.681 6.422 1.00 94.38 94 LEU A N 1
ATOM 784 C CA . LEU A 1 94 ? -19.565 0.112 7.636 1.00 94.38 94 LEU A CA 1
ATOM 785 C C . LEU A 1 94 ? -19.121 1.542 7.312 1.00 94.38 94 LEU A C 1
ATOM 787 O O . LEU A 1 94 ? -18.183 1.796 6.550 1.00 94.38 94 LEU A O 1
ATOM 791 N N . THR A 1 95 ? -19.736 2.505 7.984 1.00 94.69 95 THR A N 1
ATOM 792 C CA . THR A 1 95 ? -19.232 3.877 8.043 1.00 94.69 95 THR A CA 1
ATOM 793 C C . THR A 1 95 ? -18.015 3.963 8.966 1.00 94.69 95 THR A C 1
ATOM 795 O O . THR A 1 95 ? -17.805 3.137 9.861 1.00 94.69 95 THR A O 1
ATOM 798 N N . GLN A 1 96 ? -17.210 5.016 8.806 1.00 95.00 96 GLN A N 1
ATOM 799 C CA . GLN A 1 96 ? -16.086 5.281 9.711 1.00 95.00 96 GLN A CA 1
ATOM 800 C C . GLN A 1 96 ? -16.541 5.427 11.177 1.00 95.00 96 GLN A C 1
ATOM 802 O O . GLN A 1 96 ? -15.847 4.999 12.099 1.00 95.00 96 GLN A O 1
ATOM 807 N N . LYS A 1 97 ? -17.735 5.995 11.402 1.00 96.12 97 LYS A N 1
ATOM 808 C CA . LYS A 1 97 ? -18.325 6.164 12.737 1.00 96.12 97 LYS A CA 1
ATOM 809 C C . LYS A 1 97 ? -18.699 4.825 13.366 1.00 96.12 97 LYS A C 1
ATOM 811 O O . LYS A 1 97 ? -18.384 4.596 14.531 1.00 96.12 97 LYS A O 1
A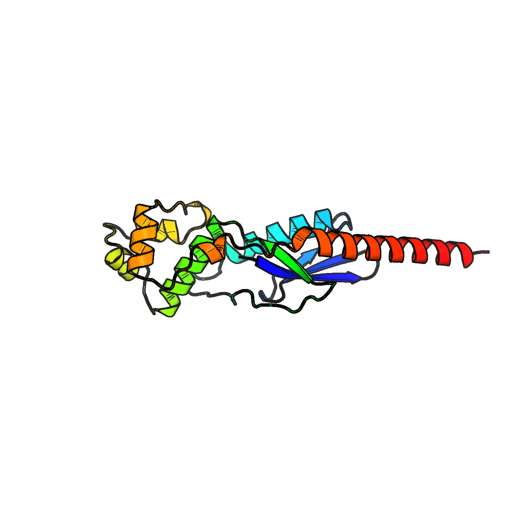TOM 816 N N . GLU A 1 98 ? -19.338 3.937 12.613 1.00 96.81 98 GLU A N 1
ATOM 817 C CA . GLU A 1 98 ? -19.682 2.596 13.097 1.00 96.81 98 GLU A CA 1
ATOM 818 C C . GLU A 1 98 ? -18.441 1.776 13.411 1.00 96.81 98 GLU A C 1
ATOM 820 O O . GLU A 1 98 ? -18.385 1.125 14.455 1.00 96.81 98 GLU A O 1
ATOM 825 N N . MET A 1 99 ? -17.418 1.858 12.559 1.00 96.50 99 MET A N 1
ATOM 826 C CA . MET A 1 99 ? -16.164 1.162 12.812 1.00 96.50 99 MET A CA 1
ATOM 827 C C . MET A 1 99 ? -15.455 1.700 14.061 1.00 96.50 99 MET A C 1
ATOM 829 O O . MET A 1 99 ? -14.988 0.918 14.891 1.00 96.50 99 MET A O 1
ATOM 833 N N . ALA A 1 100 ? -15.446 3.022 14.264 1.00 97.06 100 ALA A N 1
ATOM 834 C CA . ALA A 1 100 ? -14.913 3.627 15.481 1.00 97.06 100 ALA A CA 1
ATOM 835 C C . ALA A 1 100 ? -15.623 3.106 16.744 1.00 97.06 100 ALA A C 1
ATOM 837 O O . ALA A 1 100 ? -14.957 2.743 17.715 1.00 97.06 100 ALA A O 1
ATOM 838 N N . MET A 1 101 ? -16.958 3.012 16.713 1.00 96.56 101 MET A N 1
ATOM 839 C CA . MET A 1 101 ? -17.749 2.468 17.822 1.00 96.56 101 MET A CA 1
ATOM 840 C C . MET A 1 101 ? -17.451 0.983 18.065 1.00 96.56 101 MET A C 1
ATOM 842 O O . MET A 1 101 ? -17.228 0.595 19.210 1.00 96.56 101 MET A O 1
ATOM 846 N N . LYS A 1 102 ? -17.367 0.161 17.008 1.00 96.00 102 LYS A N 1
ATOM 847 C CA . LYS A 1 102 ? -17.031 -1.273 17.111 1.00 96.00 102 LYS A CA 1
ATOM 848 C C . LYS A 1 102 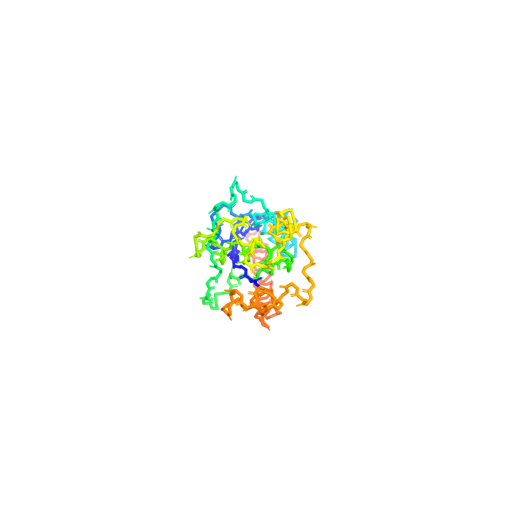? -15.646 -1.518 17.718 1.00 96.00 102 LYS A C 1
ATOM 850 O O . LYS A 1 102 ? -15.478 -2.457 18.486 1.00 96.00 102 LYS A O 1
ATOM 855 N N . LEU A 1 103 ? -14.672 -0.654 17.429 1.00 95.75 103 LEU A N 1
ATOM 856 C CA . LEU A 1 103 ? -13.322 -0.713 18.012 1.00 95.75 103 LEU A CA 1
ATOM 857 C C . LEU A 1 103 ? -13.231 -0.084 19.419 1.00 95.75 103 LEU A C 1
ATOM 859 O O . LEU A 1 103 ? -12.159 -0.061 20.042 1.00 95.75 103 LEU A O 1
ATOM 863 N N . GLY A 1 104 ? -14.341 0.451 19.934 1.00 95.25 104 GLY A N 1
ATOM 864 C CA . GLY A 1 104 ? -14.402 1.110 21.235 1.00 95.25 104 GLY A CA 1
ATOM 865 C C . GLY A 1 104 ? -13.605 2.415 21.289 1.00 95.25 104 GLY A C 1
ATOM 866 O O . GLY A 1 104 ? -13.031 2.745 22.330 1.00 95.25 104 GLY A O 1
ATOM 867 N N . PHE A 1 105 ? -13.496 3.143 20.174 1.00 95.62 105 PHE A N 1
ATOM 868 C CA . PHE A 1 105 ? -12.904 4.478 20.166 1.00 95.62 105 PHE A CA 1
ATOM 869 C C . PHE A 1 105 ? -13.904 5.524 20.659 1.00 95.62 105 PHE A C 1
ATOM 871 O O . PHE A 1 105 ? -15.074 5.523 20.288 1.00 95.62 105 PHE A O 1
ATOM 878 N N . LYS A 1 106 ? -13.418 6.460 21.483 1.00 91.44 106 LYS A N 1
ATOM 879 C CA . LYS A 1 106 ? -14.237 7.544 22.052 1.00 91.44 106 LYS A CA 1
ATOM 880 C C . LYS A 1 106 ? -14.574 8.643 21.042 1.00 91.44 106 LYS A C 1
ATOM 882 O O . LYS A 1 106 ? -15.507 9.404 21.262 1.00 91.44 106 LYS A O 1
ATOM 887 N N . ASN A 1 107 ? -13.791 8.769 19.972 1.00 92.88 107 ASN A N 1
ATOM 888 C CA . ASN A 1 107 ? -13.989 9.777 18.940 1.00 92.88 107 ASN A CA 1
ATOM 889 C C . ASN A 1 107 ? -13.688 9.203 17.549 1.00 92.88 107 ASN A C 1
ATOM 891 O O . ASN A 1 107 ? -12.918 8.253 17.403 1.00 92.88 107 ASN A O 1
ATOM 895 N N . LEU A 1 108 ? -14.307 9.809 16.534 1.00 95.31 108 LEU A N 1
ATOM 896 C CA . LEU A 1 108 ? -14.156 9.419 15.132 1.00 95.31 108 LEU A CA 1
ATOM 897 C C . LEU A 1 108 ? -12.715 9.603 14.633 1.00 95.31 108 LEU A C 1
ATOM 899 O O . LEU A 1 108 ? -12.209 8.777 13.878 1.00 95.31 108 LEU A O 1
ATOM 903 N N . TRP A 1 109 ? -12.036 10.653 15.095 1.00 93.44 109 TRP A N 1
ATOM 904 C CA . TRP A 1 109 ? -10.681 10.993 14.662 1.00 93.44 109 TRP A CA 1
ATOM 905 C C . TRP A 1 109 ? -9.659 9.885 14.961 1.00 93.44 109 TRP A C 1
ATOM 907 O O . TRP A 1 109 ? -8.790 9.600 14.138 1.00 93.44 109 TRP A O 1
ATOM 917 N N . SER A 1 110 ? -9.793 9.197 16.102 1.00 93.25 110 SER A N 1
ATOM 918 C CA . SER A 1 110 ? -8.982 8.025 16.450 1.00 93.25 110 SER A CA 1
ATOM 919 C C . SER A 1 110 ? -9.034 6.940 15.378 1.00 93.25 110 SER A C 1
ATOM 921 O O . SER A 1 110 ? -8.004 6.333 15.102 1.00 93.25 110 SER A O 1
ATOM 923 N N . TYR A 1 111 ? -10.203 6.723 14.768 1.00 95.75 111 TYR A N 1
ATOM 924 C CA . TYR A 1 111 ? -10.358 5.779 13.668 1.00 95.75 111 TYR A CA 1
ATOM 925 C C . TYR A 1 111 ? -9.854 6.351 12.342 1.00 95.75 111 TYR A C 1
ATOM 927 O O . TYR A 1 111 ? -9.122 5.673 11.633 1.00 95.75 111 TYR A O 1
ATOM 935 N N . GLN A 1 112 ? -10.184 7.608 12.025 1.00 94.12 112 GLN A N 1
ATOM 936 C CA . GLN A 1 112 ? -9.787 8.239 10.760 1.00 94.12 112 GLN A CA 1
ATOM 937 C C . GLN A 1 112 ? -8.275 8.210 10.528 1.00 94.12 112 GLN A C 1
ATOM 939 O O . GLN A 1 112 ? -7.842 8.010 9.400 1.00 94.12 112 GLN A O 1
ATOM 944 N N . LYS A 1 113 ? -7.470 8.345 11.588 1.00 94.31 113 LYS A N 1
ATOM 945 C CA . LYS A 1 113 ? -6.009 8.205 11.499 1.00 94.31 113 LYS A CA 1
ATOM 946 C C . LYS A 1 113 ? -5.542 6.844 10.989 1.00 94.31 113 LYS A C 1
ATOM 948 O O . LYS A 1 113 ? -4.478 6.764 10.396 1.00 94.31 113 LYS A O 1
ATOM 953 N N . LEU A 1 114 ? -6.298 5.780 11.249 1.00 94.94 114 LEU A N 1
ATOM 954 C CA . LEU A 1 114 ? -5.938 4.429 10.820 1.00 94.94 114 LEU A CA 1
ATOM 955 C C . LEU A 1 114 ? -6.116 4.247 9.311 1.00 94.94 114 LEU A C 1
ATOM 957 O O . LEU A 1 114 ? -5.380 3.473 8.712 1.00 94.94 114 LEU A O 1
ATOM 961 N N . GLU A 1 115 ? -7.057 4.978 8.706 1.00 93.00 115 GLU A N 1
ATOM 962 C CA . GLU A 1 115 ? -7.306 4.978 7.258 1.00 93.00 115 GLU A CA 1
ATOM 963 C C . GLU A 1 115 ? -6.577 6.105 6.509 1.00 93.00 115 GLU A C 1
ATOM 965 O O . GLU A 1 115 ? -6.810 6.282 5.313 1.00 93.00 115 GLU A O 1
ATOM 970 N N . LYS A 1 116 ? -5.728 6.880 7.195 1.00 91.25 116 LYS A N 1
ATOM 971 C CA . LYS A 1 116 ? -4.883 7.926 6.606 1.00 91.25 116 LYS A CA 1
ATOM 972 C C . LYS A 1 116 ? -3.430 7.466 6.629 1.00 91.25 116 LYS A C 1
ATOM 974 O O . LYS A 1 116 ? -2.865 7.403 7.725 1.00 91.25 116 LYS A O 1
ATOM 979 N N . PRO A 1 117 ? -2.818 7.127 5.485 1.00 91.00 117 PRO A N 1
ATOM 980 C CA . PRO A 1 117 ? -1.477 6.550 5.478 1.00 91.00 117 PRO A CA 1
ATOM 981 C C . PRO A 1 117 ? -0.419 7.402 6.190 1.00 91.00 117 PRO A C 1
ATOM 983 O O . PRO A 1 117 ? 0.393 6.861 6.939 1.00 91.00 117 PRO A O 1
ATOM 986 N N . GLU A 1 118 ? -0.483 8.730 6.083 1.00 90.00 118 GLU A N 1
ATOM 987 C CA . GLU A 1 118 ? 0.476 9.650 6.716 1.00 90.00 118 GLU A CA 1
ATOM 988 C C . GLU A 1 118 ? 0.415 9.592 8.250 1.00 90.00 118 GLU A C 1
ATOM 990 O O . GLU A 1 118 ? 1.391 9.887 8.943 1.00 90.00 118 GLU A O 1
ATOM 995 N N . GLN A 1 119 ? -0.744 9.213 8.792 1.00 90.00 119 GLN A N 1
ATOM 996 C CA . GLN A 1 119 ? -1.033 9.198 10.228 1.00 90.00 119 GLN A CA 1
ATOM 997 C C . GLN A 1 119 ? -1.134 7.783 10.804 1.00 90.00 119 GLN A C 1
ATOM 999 O O . GLN A 1 119 ? -1.221 7.621 12.027 1.00 90.00 119 GLN A O 1
ATOM 1004 N N . SER A 1 120 ? -1.133 6.766 9.945 1.00 91.38 120 SER A N 1
ATOM 1005 C CA . SER A 1 120 ? -1.382 5.396 10.351 1.00 91.38 120 SER A CA 1
ATOM 1006 C C . SER A 1 120 ? -0.173 4.811 11.076 1.00 91.38 120 SER A C 1
ATOM 1008 O O . SER A 1 120 ? 0.919 4.654 10.526 1.00 91.38 120 SER A O 1
ATOM 1010 N N . ASN A 1 121 ? -0.379 4.518 12.359 1.00 90.81 121 ASN A N 1
ATOM 1011 C CA . ASN A 1 121 ? 0.573 3.836 13.229 1.00 90.81 121 ASN A CA 1
ATOM 1012 C C . ASN A 1 121 ? -0.195 3.088 14.338 1.00 90.81 121 ASN A C 1
ATOM 1014 O O . ASN A 1 121 ? -0.287 3.570 15.474 1.00 90.81 121 ASN A O 1
ATOM 1018 N N . PRO A 1 122 ? -0.869 1.972 14.006 1.00 94.00 122 PRO A N 1
ATOM 1019 C CA . PRO A 1 122 ? -1.676 1.231 14.968 1.00 94.00 122 PRO A CA 1
ATOM 1020 C C . PRO A 1 122 ? -0.794 0.592 16.049 1.00 94.00 122 PRO A C 1
ATOM 1022 O O . PRO A 1 122 ? 0.224 -0.031 15.766 1.00 94.00 122 PRO A O 1
ATOM 1025 N N . THR A 1 123 ? -1.218 0.685 17.310 1.00 95.31 123 THR A N 1
ATOM 1026 C CA . THR A 1 123 ? -0.595 -0.084 18.396 1.00 95.31 123 THR A CA 1
ATOM 1027 C C . THR A 1 123 ? -0.996 -1.558 18.304 1.00 95.31 123 THR A C 1
ATOM 1029 O O . THR A 1 123 ? -2.028 -1.890 17.718 1.00 95.31 123 THR A O 1
ATOM 1032 N N . LEU A 1 124 ? -0.257 -2.452 18.971 1.00 95.56 124 LEU A N 1
ATOM 1033 C CA . LEU A 1 124 ? -0.644 -3.868 19.092 1.00 95.56 124 LEU A CA 1
ATOM 1034 C C . LEU A 1 124 ? -2.059 -4.044 19.669 1.00 95.56 124 LEU A C 1
ATOM 1036 O O . LEU A 1 124 ? -2.808 -4.912 19.231 1.00 95.56 124 LEU A O 1
ATOM 1040 N N . GLN A 1 125 ? -2.461 -3.182 20.608 1.00 96.31 125 GLN A N 1
ATOM 1041 C CA . GLN A 1 125 ? -3.823 -3.185 21.149 1.00 96.31 125 GLN A CA 1
ATOM 1042 C C . GLN A 1 125 ? -4.861 -2.826 20.079 1.00 96.31 125 GLN A C 1
ATOM 1044 O O . GLN A 1 125 ? -5.913 -3.456 20.005 1.00 96.31 125 GLN A O 1
ATOM 1049 N N . THR A 1 126 ? -4.573 -1.834 19.233 1.00 95.69 126 THR A N 1
ATOM 1050 C CA . THR A 1 126 ? -5.439 -1.489 18.098 1.00 95.69 126 THR A CA 1
ATOM 1051 C C . THR A 1 126 ? -5.523 -2.640 17.100 1.00 95.69 126 THR A C 1
ATOM 1053 O O . THR A 1 126 ? -6.625 -2.982 16.683 1.00 95.69 126 THR A O 1
ATOM 1056 N N . LEU A 1 127 ? -4.399 -3.284 16.770 1.00 96.19 127 LEU A N 1
ATOM 1057 C CA . LEU A 1 127 ? -4.382 -4.456 15.890 1.00 96.19 127 LEU A CA 1
ATOM 1058 C C . LEU A 1 127 ? -5.210 -5.612 16.466 1.00 96.19 127 LEU A C 1
ATOM 1060 O O . LEU A 1 127 ? -6.007 -6.206 15.748 1.00 96.19 127 LEU A O 1
ATOM 1064 N N . SER A 1 128 ? -5.114 -5.872 17.772 1.00 95.88 128 SER A N 1
ATOM 1065 C CA . SER A 1 128 ? -5.943 -6.879 18.445 1.00 95.88 128 SER A CA 1
ATOM 1066 C C . SER A 1 128 ? -7.439 -6.565 18.348 1.00 95.88 128 SER A C 1
ATOM 1068 O O . SER A 1 128 ? -8.240 -7.474 18.137 1.00 95.88 128 SER A O 1
ATOM 1070 N N . LYS A 1 129 ? -7.830 -5.290 18.480 1.00 96.38 129 LYS A N 1
ATOM 1071 C CA . LYS A 1 129 ? -9.226 -4.861 18.310 1.00 96.38 129 LYS A CA 1
ATOM 1072 C C . LYS A 1 129 ? -9.693 -5.023 16.868 1.00 96.38 129 LYS A C 1
ATOM 1074 O O . LYS A 1 129 ? -10.801 -5.500 16.645 1.00 96.38 129 LYS A O 1
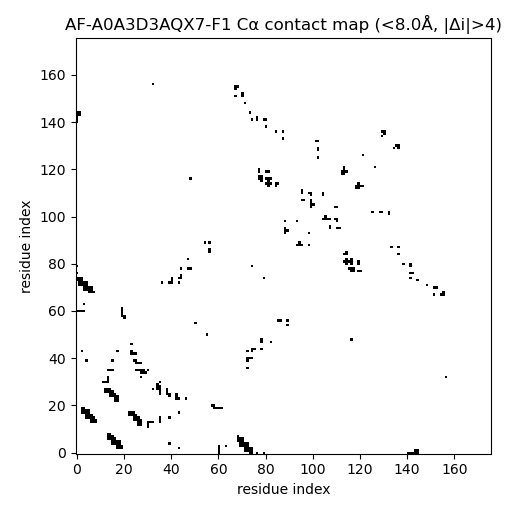ATOM 1079 N N . ILE A 1 130 ? -8.853 -4.671 15.896 1.00 96.31 130 ILE A N 1
ATOM 1080 C CA . ILE A 1 130 ? -9.158 -4.876 14.476 1.00 96.31 130 ILE A CA 1
ATOM 1081 C C . ILE A 1 130 ? -9.374 -6.365 14.212 1.00 96.31 130 ILE A C 1
ATOM 1083 O O . ILE A 1 130 ? -10.426 -6.714 13.698 1.00 96.31 130 ILE A O 1
ATOM 1087 N N . ASN A 1 131 ? -8.474 -7.234 14.676 1.00 95.56 131 ASN A N 1
ATOM 1088 C CA . ASN A 1 131 ? -8.602 -8.685 14.529 1.00 95.56 131 ASN A CA 1
ATOM 1089 C C . ASN A 1 131 ? -9.871 -9.254 15.198 1.00 95.56 131 ASN A C 1
ATOM 1091 O O . ASN A 1 131 ? -10.449 -10.215 14.709 1.00 95.56 131 ASN A O 1
ATOM 1095 N N . SER A 1 132 ? -10.353 -8.655 16.296 1.00 94.69 132 SER A N 1
ATOM 1096 C CA . SER A 1 132 ? -11.632 -9.070 16.902 1.00 94.69 132 SER A CA 1
ATOM 1097 C C . SER A 1 132 ? -12.865 -8.692 16.073 1.00 94.69 132 SER A C 1
ATOM 1099 O O . SER A 1 132 ? -13.884 -9.373 16.154 1.00 94.69 132 SER A O 1
ATOM 1101 N N . VAL A 1 133 ? -12.791 -7.616 15.283 1.00 95.19 133 VAL A N 1
ATOM 1102 C CA . VAL A 1 133 ? -13.893 -7.161 14.417 1.00 95.19 133 VAL A CA 1
ATOM 1103 C C . VAL A 1 133 ? -13.798 -7.799 13.025 1.00 95.19 133 VAL A C 1
ATOM 1105 O O . VAL A 1 133 ? -14.822 -8.138 12.430 1.00 95.19 133 VAL A O 1
ATOM 1108 N N . PHE A 1 134 ? -12.575 -7.999 12.534 1.00 95.62 134 PHE A N 1
ATOM 1109 C CA . PHE A 1 134 ? -12.219 -8.606 11.255 1.00 95.62 134 PHE A CA 1
ATOM 1110 C C . PHE A 1 134 ? -11.200 -9.738 11.479 1.00 95.62 134 PHE A C 1
ATOM 1112 O O . PHE A 1 134 ? -10.001 -9.520 11.316 1.00 95.62 134 PHE A O 1
ATOM 1119 N N . PRO A 1 135 ? -11.643 -10.950 11.859 1.00 93.81 135 PRO A N 1
ATOM 1120 C CA . PRO A 1 135 ? -10.747 -12.102 12.033 1.00 93.81 135 PRO A CA 1
ATOM 1121 C C . PRO A 1 135 ? -10.057 -12.545 10.735 1.00 93.81 135 PRO A C 1
ATOM 1123 O O . PRO A 1 135 ? -9.055 -13.250 10.761 1.00 93.81 135 PRO A O 1
ATOM 1126 N N . ASP A 1 136 ? -10.626 -12.143 9.602 1.00 92.88 136 ASP A N 1
ATOM 1127 C CA . ASP A 1 136 ? -10.128 -12.319 8.244 1.00 92.88 136 ASP A CA 1
ATOM 1128 C C . ASP A 1 136 ? -9.115 -11.236 7.823 1.00 92.88 136 ASP A C 1
ATOM 1130 O O . ASP A 1 136 ? -8.549 -11.324 6.737 1.00 92.88 136 ASP A O 1
ATOM 1134 N N . PHE A 1 137 ? -8.856 -10.225 8.663 1.00 92.44 137 PHE A N 1
ATOM 1135 C CA . PHE A 1 137 ? -7.825 -9.218 8.408 1.00 92.44 137 PHE A CA 1
ATOM 1136 C C . PHE A 1 137 ? -6.431 -9.806 8.655 1.00 92.44 137 PHE A C 1
ATOM 1138 O O . PHE A 1 137 ? -5.941 -9.847 9.786 1.00 92.44 137 PHE A O 1
ATOM 1145 N N . ASP A 1 138 ? -5.767 -10.240 7.587 1.00 90.12 138 ASP A N 1
ATOM 1146 C CA . ASP A 1 138 ? -4.416 -10.783 7.673 1.00 90.12 138 ASP A CA 1
ATOM 1147 C C . ASP A 1 138 ? -3.352 -9.687 7.519 1.00 90.12 138 ASP A C 1
ATOM 1149 O O . ASP A 1 138 ? -3.045 -9.224 6.421 1.00 90.12 138 ASP A O 1
ATOM 1153 N N . ILE A 1 139 ? -2.718 -9.308 8.633 1.00 89.06 139 ILE A N 1
ATOM 1154 C CA . ILE A 1 139 ? -1.633 -8.314 8.639 1.00 89.06 139 ILE A CA 1
ATOM 1155 C C . ILE A 1 139 ? -0.435 -8.740 7.776 1.00 89.06 139 ILE A C 1
ATOM 1157 O O . ILE A 1 139 ? 0.347 -7.896 7.338 1.00 89.06 139 ILE A O 1
ATOM 1161 N N . ARG A 1 140 ? -0.276 -10.040 7.501 1.00 88.75 140 ARG A N 1
ATOM 1162 C CA . ARG A 1 140 ? 0.795 -10.537 6.635 1.00 88.75 140 ARG A CA 1
ATOM 1163 C C . ARG A 1 140 ? 0.608 -10.062 5.197 1.00 88.75 140 ARG A C 1
ATOM 1165 O O . ARG A 1 140 ? 1.619 -9.868 4.538 1.00 88.75 140 ARG A O 1
ATOM 1172 N N . GLU A 1 141 ? -0.613 -9.769 4.735 1.00 86.12 141 GLU A N 1
ATOM 1173 C CA . GLU A 1 141 ? -0.848 -9.184 3.400 1.00 86.12 141 GLU A CA 1
ATOM 1174 C C . GLU A 1 141 ? -0.079 -7.865 3.203 1.00 86.12 141 GLU A C 1
ATOM 1176 O O . GLU A 1 141 ? 0.317 -7.530 2.086 1.00 86.12 141 GLU A O 1
ATOM 1181 N N . ILE A 1 142 ? 0.205 -7.129 4.283 1.00 88.31 142 ILE A N 1
ATOM 1182 C CA . ILE A 1 142 ? 0.981 -5.882 4.241 1.00 88.31 142 ILE A CA 1
ATOM 1183 C C . ILE A 1 142 ? 2.454 -6.171 3.944 1.00 88.31 142 ILE A C 1
ATOM 1185 O O . ILE A 1 142 ? 3.044 -5.511 3.094 1.00 88.31 142 ILE A O 1
ATOM 1189 N N . PHE A 1 143 ? 3.022 -7.191 4.590 1.00 83.06 143 PHE A N 1
ATOM 1190 C CA . PHE A 1 143 ? 4.464 -7.460 4.596 1.00 83.06 143 PHE A CA 1
ATOM 1191 C C . PHE A 1 143 ? 4.908 -8.593 3.669 1.00 83.06 143 PHE A C 1
ATOM 1193 O O . PHE A 1 143 ? 6.104 -8.753 3.448 1.00 83.06 143 PHE A O 1
ATOM 1200 N N . GLN A 1 144 ? 3.983 -9.405 3.152 1.00 68.62 144 GLN A N 1
ATOM 1201 C CA . GLN A 1 144 ? 4.313 -10.494 2.240 1.00 68.62 144 GLN A CA 1
ATOM 1202 C C . GLN A 1 144 ? 4.955 -9.926 0.978 1.00 68.62 144 GLN A C 1
ATOM 1204 O O . GLN A 1 144 ? 4.305 -9.181 0.238 1.00 68.62 144 GLN A O 1
ATOM 1209 N N . SER A 1 145 ? 6.216 -10.303 0.771 1.00 56.69 145 SER A N 1
ATOM 1210 C CA . SER A 1 145 ? 6.959 -10.223 -0.480 1.00 56.69 145 SER A CA 1
ATOM 1211 C C . SER A 1 145 ? 7.053 -11.605 -1.103 1.00 56.69 145 SER A C 1
ATOM 1213 O O . SER A 1 145 ? 7.345 -12.595 -0.425 1.00 56.69 145 SER A O 1
ATOM 1215 N N . SER A 1 146 ? 6.824 -11.694 -2.409 1.00 52.34 146 SER A N 1
ATOM 1216 C CA . SER A 1 146 ? 7.304 -12.841 -3.165 1.00 52.34 146 SER A CA 1
ATOM 1217 C C . SER A 1 146 ? 8.823 -12.743 -3.125 1.00 52.34 146 SER A C 1
ATOM 1219 O O . SER A 1 146 ? 9.401 -11.779 -3.622 1.00 52.34 146 SER A O 1
ATOM 1221 N N . GLY A 1 147 ? 9.513 -13.711 -2.524 1.00 46.94 147 GLY A N 1
ATOM 1222 C CA . GLY A 1 147 ? 10.982 -13.750 -2.450 1.00 46.94 147 GLY A CA 1
ATOM 1223 C C . GLY A 1 147 ? 11.703 -13.878 -3.807 1.00 46.94 147 GLY A C 1
ATOM 1224 O O . GLY A 1 147 ? 12.791 -14.440 -3.866 1.00 46.94 147 GLY A O 1
ATOM 1225 N N . LYS A 1 148 ? 11.099 -13.413 -4.907 1.00 48.19 148 LYS A N 1
ATOM 1226 C CA . LYS A 1 148 ? 11.540 -13.550 -6.302 1.00 48.19 148 LYS A CA 1
ATOM 1227 C C . LYS A 1 148 ? 12.209 -12.297 -6.870 1.00 48.19 148 LYS A C 1
ATOM 1229 O O . LYS A 1 148 ? 12.793 -12.364 -7.951 1.00 48.19 148 LYS A O 1
ATOM 1234 N N . PHE A 1 149 ? 12.180 -11.194 -6.121 1.00 49.50 149 PHE A N 1
ATOM 1235 C CA . PHE A 1 149 ? 12.600 -9.861 -6.555 1.00 49.50 149 PHE A CA 1
ATOM 1236 C C . PHE A 1 149 ? 13.994 -9.816 -7.222 1.00 49.50 149 PHE A C 1
ATOM 1238 O O . PHE A 1 149 ? 14.199 -9.099 -8.195 1.00 49.50 149 PHE A O 1
ATOM 1245 N N . ASN A 1 150 ? 14.948 -10.635 -6.764 1.00 50.47 150 ASN A N 1
ATOM 1246 C CA . ASN A 1 150 ? 16.326 -10.604 -7.273 1.00 50.47 150 ASN A CA 1
ATOM 1247 C C . ASN A 1 150 ? 16.559 -11.337 -8.605 1.00 50.47 150 ASN A C 1
ATOM 1249 O O . ASN A 1 150 ? 17.512 -11.014 -9.309 1.00 50.47 150 ASN A O 1
ATOM 1253 N N . ILE A 1 151 ? 15.738 -12.329 -8.964 1.00 52.28 151 ILE A N 1
ATOM 1254 C CA . ILE A 1 151 ? 16.016 -13.169 -10.144 1.00 52.28 151 ILE A CA 1
ATOM 1255 C C . ILE A 1 151 ? 15.421 -12.539 -11.409 1.00 52.28 151 ILE A C 1
ATOM 1257 O O . ILE A 1 151 ? 16.103 -12.453 -12.428 1.00 52.28 151 ILE A O 1
ATOM 1261 N N . GLN A 1 152 ? 14.186 -12.034 -11.330 1.00 55.81 152 GLN A N 1
ATOM 1262 C CA . GLN A 1 152 ? 13.511 -11.363 -12.451 1.00 55.81 152 GLN A CA 1
ATOM 1263 C C . GLN A 1 152 ? 14.221 -10.058 -12.843 1.00 55.81 152 GLN A C 1
ATOM 1265 O O . GLN A 1 152 ? 14.415 -9.796 -14.029 1.00 55.81 152 GLN A O 1
ATOM 1270 N N . PHE A 1 153 ? 14.694 -9.296 -11.847 1.00 58.44 153 PHE A N 1
ATOM 1271 C CA . PHE A 1 153 ? 15.487 -8.078 -12.038 1.00 58.44 153 PHE A CA 1
ATOM 1272 C C . PHE A 1 153 ? 16.738 -8.325 -12.895 1.00 58.44 153 PHE A C 1
ATOM 1274 O O . PHE A 1 153 ? 16.954 -7.642 -13.894 1.00 58.44 153 PHE A O 1
ATOM 1281 N N . MET A 1 154 ? 17.538 -9.335 -12.534 1.00 58.38 154 MET A N 1
ATOM 1282 C CA . MET A 1 154 ? 18.774 -9.680 -13.247 1.00 58.38 154 MET A CA 1
ATOM 1283 C C . MET A 1 154 ? 18.489 -10.155 -14.680 1.00 58.38 154 MET A C 1
ATOM 1285 O O . MET A 1 154 ? 19.120 -9.691 -15.624 1.00 58.38 154 MET A O 1
ATOM 1289 N N . GLN A 1 155 ? 17.486 -11.019 -14.865 1.00 59.25 155 GLN A N 1
ATOM 1290 C CA . GLN A 1 155 ? 17.156 -11.588 -16.178 1.00 59.25 155 GLN A CA 1
ATOM 1291 C C . GLN A 1 155 ? 16.628 -10.547 -17.174 1.00 59.25 155 GLN A C 1
ATOM 1293 O O . GLN A 1 155 ? 16.987 -10.580 -18.355 1.00 59.25 155 GLN A O 1
ATOM 1298 N N . PHE A 1 156 ? 15.789 -9.615 -16.715 1.00 62.53 156 PHE A N 1
ATOM 1299 C CA . PHE A 1 156 ? 15.268 -8.542 -17.559 1.00 62.53 156 PHE A CA 1
ATOM 1300 C C . PHE A 1 156 ? 16.367 -7.533 -17.929 1.00 62.53 156 PHE A C 1
ATOM 1302 O O . PHE A 1 156 ? 16.500 -7.158 -19.098 1.00 62.53 156 PHE A O 1
ATOM 1309 N N . TYR A 1 157 ? 17.210 -7.153 -16.962 1.00 62.03 157 TYR A N 1
ATOM 1310 C CA . TYR A 1 157 ? 18.331 -6.236 -17.180 1.00 62.03 157 TYR A CA 1
ATOM 1311 C C . TYR A 1 157 ? 19.357 -6.801 -18.173 1.00 62.03 157 TYR A C 1
ATOM 1313 O O . TYR A 1 157 ? 19.740 -6.111 -19.122 1.00 62.03 157 TYR A O 1
ATOM 1321 N N . ASP A 1 158 ? 19.723 -8.079 -18.031 1.00 65.12 158 ASP A N 1
ATOM 1322 C CA . ASP A 1 158 ? 20.636 -8.764 -18.950 1.00 65.12 158 ASP A CA 1
ATOM 1323 C C . ASP A 1 158 ? 20.078 -8.812 -20.378 1.00 65.12 158 ASP A C 1
ATOM 1325 O O . ASP A 1 158 ? 20.811 -8.569 -21.336 1.00 65.12 158 ASP A O 1
ATOM 1329 N N . LYS A 1 159 ? 18.769 -9.045 -20.556 1.00 64.19 159 LYS A N 1
ATOM 1330 C CA . LYS A 1 159 ? 18.130 -9.027 -21.884 1.00 64.19 159 LYS A CA 1
ATOM 1331 C C . LYS A 1 159 ? 18.099 -7.637 -22.513 1.00 64.19 159 LYS A C 1
ATOM 1333 O O . LYS A 1 159 ? 18.347 -7.526 -23.717 1.00 64.19 159 LYS A O 1
ATOM 1338 N N . ILE A 1 160 ? 17.792 -6.589 -21.745 1.00 64.69 160 ILE A N 1
ATOM 1339 C CA . ILE A 1 160 ? 17.834 -5.208 -22.251 1.00 64.69 160 ILE A CA 1
ATOM 1340 C C . ILE A 1 160 ? 19.257 -4.858 -22.685 1.00 64.69 160 ILE A C 1
ATOM 1342 O O . ILE A 1 160 ? 19.456 -4.375 -23.801 1.00 64.69 160 ILE A O 1
ATOM 1346 N N . LEU A 1 161 ? 20.254 -5.151 -21.848 1.00 62.06 161 LEU A N 1
ATOM 1347 C CA . LEU A 1 161 ? 21.657 -4.919 -22.183 1.00 62.06 161 LEU A CA 1
ATOM 1348 C C . LEU A 1 161 ? 22.089 -5.708 -23.424 1.00 62.06 161 LEU A C 1
ATOM 1350 O O . LEU A 1 161 ? 22.733 -5.141 -24.308 1.00 62.06 161 LEU A O 1
ATOM 1354 N N . LEU A 1 162 ? 21.695 -6.981 -23.538 1.00 60.88 162 LEU A N 1
ATOM 1355 C CA . LEU A 1 162 ? 22.034 -7.828 -24.682 1.00 60.88 162 LEU A CA 1
ATOM 1356 C C . LEU A 1 162 ? 21.398 -7.314 -25.983 1.00 60.88 162 LEU A C 1
ATOM 1358 O O . LEU A 1 162 ? 22.074 -7.242 -27.010 1.00 60.88 162 LEU A O 1
ATOM 1362 N N . LYS A 1 163 ? 20.122 -6.901 -25.950 1.00 61.47 163 LYS A N 1
ATOM 1363 C CA . LYS A 1 163 ? 19.443 -6.289 -27.107 1.00 61.47 163 LYS A CA 1
ATOM 1364 C C . LYS A 1 163 ? 20.109 -4.977 -27.522 1.00 61.47 163 LYS A C 1
ATOM 1366 O O . LYS A 1 163 ? 20.355 -4.777 -28.711 1.00 61.47 163 LYS A O 1
ATOM 1371 N N . ASN A 1 164 ? 20.462 -4.123 -26.562 1.00 60.41 164 ASN A N 1
ATOM 1372 C CA . ASN A 1 164 ? 21.148 -2.857 -26.830 1.00 60.41 164 ASN A CA 1
ATOM 1373 C C . ASN A 1 164 ? 22.548 -3.078 -27.429 1.00 60.41 164 ASN A C 1
ATOM 1375 O O . ASN A 1 164 ? 22.938 -2.384 -28.370 1.00 60.41 164 ASN A O 1
ATOM 1379 N N . PHE A 1 165 ? 23.289 -4.070 -26.927 1.00 62.50 165 PHE A N 1
ATOM 1380 C CA . PHE A 1 165 ? 24.604 -4.443 -27.448 1.00 62.50 165 PHE A CA 1
ATOM 1381 C C . PHE A 1 165 ? 24.528 -4.974 -28.888 1.00 62.50 165 PHE A C 1
ATOM 1383 O O . PHE A 1 165 ? 25.278 -4.526 -29.757 1.00 62.50 165 PHE A O 1
ATOM 1390 N N . LEU A 1 166 ? 23.590 -5.885 -29.166 1.00 60.91 166 LEU A N 1
ATOM 1391 C CA . LEU A 1 166 ? 23.385 -6.445 -30.506 1.00 60.91 166 LEU A CA 1
ATOM 1392 C C . LEU A 1 166 ? 22.906 -5.382 -31.507 1.00 60.91 166 LEU A C 1
ATOM 1394 O O . LEU A 1 166 ? 23.399 -5.338 -32.633 1.00 60.91 166 LEU A O 1
ATOM 1398 N N . GLY A 1 167 ? 22.001 -4.489 -31.094 1.00 62.16 167 GLY A N 1
ATOM 1399 C CA . GLY A 1 167 ? 21.508 -3.392 -31.930 1.00 62.16 167 GLY A CA 1
ATOM 1400 C C . GLY A 1 167 ? 22.597 -2.388 -32.322 1.00 62.16 167 GLY A C 1
ATOM 1401 O O . GLY A 1 167 ? 22.634 -1.952 -33.473 1.00 62.16 167 GLY A O 1
ATOM 1402 N N . LYS A 1 168 ? 23.523 -2.060 -31.406 1.00 63.81 168 LYS A N 1
ATOM 1403 C CA . LYS A 1 168 ? 24.695 -1.221 -31.719 1.00 63.81 168 LYS A CA 1
ATOM 1404 C C . LYS A 1 168 ? 25.630 -1.891 -32.722 1.00 63.81 168 LYS A C 1
ATOM 1406 O O . LYS A 1 168 ? 25.957 -1.269 -33.728 1.00 63.81 168 LYS A O 1
ATOM 1411 N N . LYS A 1 169 ? 25.981 -3.166 -32.507 1.00 62.44 169 LYS A N 1
ATOM 1412 C CA . LYS A 1 169 ? 26.841 -3.906 -33.443 1.00 62.44 169 LYS A CA 1
ATOM 1413 C C . LYS A 1 169 ? 26.250 -3.975 -34.849 1.00 62.44 169 LYS A C 1
ATOM 1415 O O . LYS A 1 169 ? 26.968 -3.749 -35.812 1.00 62.44 169 LYS A O 1
ATOM 1420 N N . MET A 1 170 ? 24.951 -4.244 -34.995 1.00 56.50 170 MET A N 1
ATOM 1421 C CA . MET A 1 170 ? 24.342 -4.316 -36.331 1.00 56.50 170 MET A CA 1
ATOM 1422 C C . MET A 1 170 ? 24.338 -2.972 -37.073 1.00 56.50 170 MET A C 1
ATOM 1424 O O . MET A 1 170 ? 24.449 -2.970 -38.294 1.00 56.50 170 MET A O 1
ATOM 1428 N N . LYS A 1 171 ? 24.248 -1.837 -36.366 1.00 61.50 171 LYS A N 1
ATOM 1429 C CA . LYS A 1 171 ? 24.373 -0.505 -36.984 1.00 61.50 171 LYS A CA 1
ATOM 1430 C C . LYS A 1 171 ? 25.808 -0.190 -37.417 1.00 61.50 171 LYS A C 1
ATOM 1432 O O . LYS A 1 171 ? 25.984 0.467 -38.433 1.00 61.50 171 LYS A O 1
ATOM 1437 N N . GLU A 1 172 ? 26.813 -0.673 -36.687 1.00 65.50 172 GLU A N 1
ATOM 1438 C CA . GLU A 1 17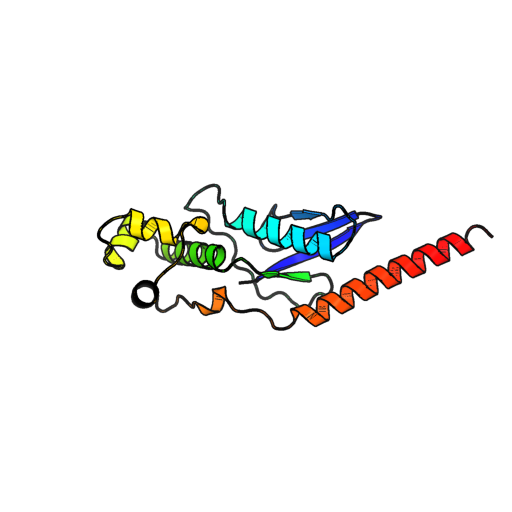2 ? 28.228 -0.532 -37.068 1.00 65.50 172 GLU A CA 1
ATOM 1439 C C . GLU A 1 172 ? 28.557 -1.336 -38.338 1.00 65.50 172 GLU A C 1
ATOM 1441 O O . GLU A 1 172 ? 29.210 -0.807 -39.230 1.00 65.50 172 GLU A O 1
ATOM 1446 N N . PHE A 1 173 ? 28.021 -2.555 -38.484 1.00 55.25 173 PHE A N 1
ATOM 1447 C CA . PHE A 1 173 ? 28.209 -3.381 -39.690 1.00 55.25 173 PHE A CA 1
ATOM 1448 C C . PHE A 1 173 ? 27.393 -2.932 -40.915 1.00 55.25 173 PHE A C 1
ATOM 1450 O O . PHE A 1 173 ? 27.652 -3.401 -42.017 1.00 55.25 173 PHE A O 1
ATOM 1457 N N . ALA A 1 174 ? 26.391 -2.063 -40.751 1.00 56.19 174 ALA A N 1
ATOM 1458 C CA . ALA A 1 174 ? 25.567 -1.559 -41.856 1.00 56.19 174 ALA A CA 1
ATOM 1459 C C . ALA A 1 174 ? 26.146 -0.297 -42.532 1.00 56.19 174 ALA A C 1
ATOM 1461 O O . ALA A 1 174 ? 25.562 0.202 -43.495 1.00 56.19 174 ALA A O 1
ATOM 1462 N N . HIS A 1 175 ? 27.258 0.234 -42.013 1.00 54.91 175 HIS A N 1
ATOM 1463 C CA . HIS A 1 175 ? 27.953 1.418 -42.528 1.00 54.91 175 HIS A CA 1
ATOM 1464 C C . HIS A 1 175 ? 29.354 1.118 -43.106 1.00 54.91 175 HIS A C 1
ATOM 1466 O O . HIS A 1 175 ? 30.067 2.062 -43.450 1.00 54.91 175 HIS A O 1
ATOM 1472 N N . GLU A 1 176 ? 29.723 -0.160 -43.251 1.00 43.91 176 GLU A N 1
ATOM 1473 C CA . GLU A 1 176 ? 30.866 -0.648 -44.051 1.00 43.91 176 GLU A CA 1
ATOM 1474 C C . GLU A 1 176 ? 30.392 -1.189 -45.408 1.00 43.91 176 GLU A C 1
ATOM 1476 O O . GLU A 1 176 ? 31.114 -0.967 -46.407 1.00 43.91 176 GLU A O 1
#

pLDDT: mean 84.22, std 14.41, range [43.91, 97.38]